Protein AF-A0A0S4IWR0-F1 (afdb_monomer_lite)

Sequence (240 aa):
MNISIVTPGGGADRWVLGGVTLSGGALNWTVQSSNTVPWSLIVLRTPAGGWLGVSTSMLEDGTLEFVILMDCDGAEILEVSISVPAPGVPRVYAEEIATVGRSSLVASAVSTVSSGSALGRMMATRSMVLCDADSAVGGGVLDLTLEICSVPGESSVVARSAIVSNLVFVAVAASALLLLAASWAVITHTGLLEATAVLCMPASLSPALVAVVPSTASSATLLLARLGRSLTQRNLQQDP

Secondary structure (DSSP, 8-state):
---B----TTS-S-EEEEEEEETTEEP-EEEEE-SSSS-EEEEEPPPTT-SS-TTS-TTS-EEEEEEEEEEETTEEEEEEEEEEEE-----HHHHHHHHHHHHHHHHHHHSTTTTHHHHHHHHHHHHHH---HHHHHS--SS------SPPTT-THHHHHHHHHHHHHHHHHHHHHHHHHHHHHHHHHT--HHHHHHHTTTTGGGHHHHHHHHHHHHHHHHHHHHHHHHHHHHHHHTS--

pLDDT: mean 73.64, std 15.42, range [42.31, 96.56]

Foldseek 3Di:
DWDKDADDPDDFQDKDWPFKDKPNHGFDWDWDADNVGGIITIDTDADPCGQDDPPDDLQAKDWIWMWIFIDGPRHGDDIDIDIDISGRDDPPVPVVCVVVVLVVVVVLLPPPDDCLVVVVVVLVVLVVPPPDLLVSLQDANDPPVPPDDDDPDDSVVRLVSNVVVLVVQLVVVVVVVLVVLVVVCVVVVHDSVVSCVVVVPPVVSVVSCSSSVVSNVSSVVVVVVVVVVVVVVVVVVPDD

Radius of gyration: 31.91 Å; chains: 1; bounding box: 72×58×84 Å

Structure (mmCIF, N/CA/C/O backbone):
data_AF-A0A0S4IWR0-F1
#
_entry.id   AF-A0A0S4IWR0-F1
#
loop_
_atom_site.group_PDB
_atom_site.id
_atom_site.type_symbol
_atom_site.label_atom_id
_atom_site.label_alt_id
_atom_site.label_comp_id
_atom_site.label_asym_id
_atom_site.label_entity_id
_atom_site.label_seq_id
_atom_site.pdbx_PDB_ins_code
_atom_site.Cartn_x
_atom_site.Cartn_y
_atom_site.Cartn_z
_atom_site.occupancy
_atom_site.B_iso_or_equiv
_atom_site.auth_seq_id
_atom_site.auth_comp_id
_atom_site.auth_asym_id
_atom_site.auth_atom_id
_atom_site.pdbx_PDB_model_num
ATOM 1 N N . MET A 1 1 ? 23.978 -8.154 -10.934 1.00 53.06 1 MET A N 1
ATOM 2 C CA . MET A 1 1 ? 23.174 -9.346 -11.275 1.00 53.06 1 MET A CA 1
ATOM 3 C C . MET A 1 1 ? 23.936 -10.126 -12.335 1.00 53.06 1 MET A C 1
ATOM 5 O O . MET A 1 1 ? 24.499 -9.479 -13.207 1.00 53.06 1 MET A O 1
ATOM 9 N N . ASN A 1 2 ? 24.036 -11.453 -12.220 1.00 44.06 2 ASN A N 1
ATOM 10 C CA . ASN A 1 2 ? 24.710 -12.310 -13.200 1.00 44.06 2 ASN A CA 1
ATOM 11 C C . ASN A 1 2 ? 23.645 -13.225 -13.827 1.00 44.06 2 ASN A C 1
ATOM 13 O O . ASN A 1 2 ? 22.980 -13.953 -13.095 1.00 44.06 2 ASN A O 1
ATOM 17 N N . ILE A 1 3 ? 23.424 -13.113 -15.136 1.00 54.38 3 ILE A N 1
ATOM 18 C CA . ILE A 1 3 ? 22.404 -13.857 -15.887 1.00 54.38 3 ILE A CA 1
ATOM 19 C C . ILE A 1 3 ? 23.144 -14.702 -16.920 1.00 54.38 3 ILE A C 1
ATOM 21 O O . ILE A 1 3 ? 23.915 -14.155 -17.705 1.00 54.38 3 ILE A O 1
ATOM 25 N N . SER A 1 4 ? 22.903 -16.015 -16.926 1.00 51.97 4 SER A N 1
ATOM 26 C CA . SER A 1 4 ? 23.430 -16.935 -17.937 1.00 51.97 4 SER A CA 1
ATOM 27 C C . SER A 1 4 ? 22.287 -17.490 -18.780 1.00 51.97 4 SER A C 1
ATOM 29 O O . SER A 1 4 ? 21.385 -18.133 -18.243 1.00 51.97 4 SER A O 1
ATOM 31 N N . ILE A 1 5 ? 22.345 -17.277 -20.090 1.00 58.22 5 ILE A N 1
ATOM 32 C CA . ILE A 1 5 ? 21.393 -17.838 -21.052 1.00 58.22 5 ILE A CA 1
ATOM 33 C C . ILE A 1 5 ? 22.096 -18.988 -21.775 1.00 58.22 5 ILE A C 1
ATOM 35 O O . ILE A 1 5 ? 23.178 -18.793 -22.328 1.00 58.22 5 ILE A O 1
ATOM 39 N N . VAL A 1 6 ? 21.491 -20.177 -21.753 1.00 58.44 6 VAL A N 1
ATOM 40 C CA . VAL A 1 6 ? 21.954 -21.338 -22.525 1.00 58.44 6 VAL A CA 1
ATOM 41 C C . VAL A 1 6 ? 21.149 -21.369 -23.816 1.00 58.44 6 VAL A C 1
ATOM 43 O O . VAL A 1 6 ? 19.932 -21.542 -23.780 1.00 58.44 6 VAL A O 1
ATOM 46 N N . THR A 1 7 ? 21.805 -21.166 -24.955 1.00 55.59 7 THR A N 1
ATOM 47 C CA . THR A 1 7 ? 21.127 -21.208 -26.254 1.00 55.59 7 THR A CA 1
ATOM 48 C C . THR A 1 7 ? 20.991 -22.655 -26.744 1.00 55.59 7 THR A C 1
ATOM 50 O O . THR A 1 7 ? 21.892 -23.471 -26.527 1.00 55.59 7 THR A O 1
ATOM 53 N N . PRO A 1 8 ? 19.873 -23.017 -27.401 1.00 53.31 8 PRO A N 1
ATOM 54 C CA . PRO A 1 8 ? 19.733 -24.329 -28.018 1.00 53.31 8 PRO A CA 1
ATOM 55 C C . PRO A 1 8 ? 20.741 -24.457 -29.168 1.00 53.31 8 PRO A C 1
ATOM 57 O O . PRO A 1 8 ? 20.693 -23.714 -30.150 1.00 53.31 8 PRO A O 1
ATOM 60 N N . GLY A 1 9 ? 21.689 -25.384 -29.022 1.00 48.19 9 GLY A N 1
ATOM 61 C CA . GLY A 1 9 ? 22.716 -25.646 -30.025 1.00 48.19 9 GLY A CA 1
ATOM 62 C C . GLY A 1 9 ? 22.098 -26.261 -31.277 1.00 48.19 9 GLY A C 1
ATOM 63 O O . GLY A 1 9 ? 21.688 -27.418 -31.246 1.00 48.19 9 GLY A O 1
ATOM 64 N N . GLY A 1 10 ? 22.025 -25.499 -32.371 1.00 52.88 10 GLY A N 1
ATOM 65 C CA . GLY A 1 10 ? 21.701 -26.070 -33.682 1.00 52.88 10 GLY A CA 1
ATOM 66 C C . GLY A 1 10 ? 21.097 -25.145 -34.740 1.00 52.88 10 GLY A C 1
ATOM 67 O O . GLY A 1 10 ? 20.974 -25.596 -35.871 1.00 52.88 10 GLY A O 1
ATOM 68 N N . GLY A 1 11 ? 20.710 -23.901 -34.42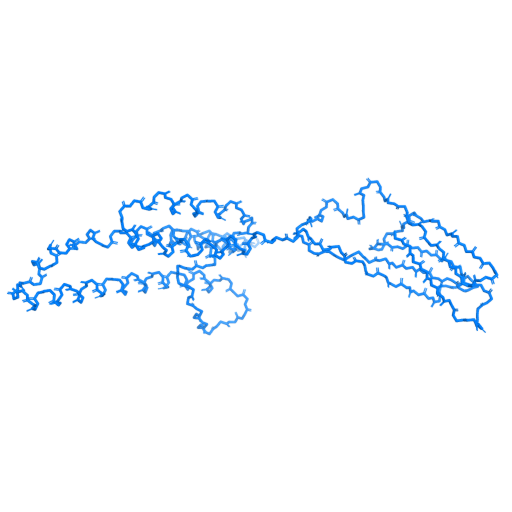0 1.00 53.12 11 GLY A N 1
ATOM 69 C CA . GLY A 1 11 ? 19.966 -23.049 -35.371 1.00 53.12 11 GLY A CA 1
ATOM 70 C C . GLY A 1 11 ? 20.595 -21.709 -35.766 1.00 53.12 11 GLY A C 1
ATOM 71 O O . GLY A 1 11 ? 20.226 -21.173 -36.802 1.00 53.12 11 GLY A O 1
ATOM 72 N N . ALA A 1 12 ? 21.518 -21.163 -34.972 1.00 59.38 12 ALA A N 1
ATOM 73 C CA . ALA A 1 12 ? 22.114 -19.850 -35.218 1.00 59.38 12 ALA A CA 1
ATOM 74 C C . ALA A 1 12 ? 23.634 -19.932 -35.066 1.00 59.38 12 ALA A C 1
ATOM 76 O O . ALA A 1 12 ? 24.119 -20.348 -34.011 1.00 59.38 12 ALA A O 1
ATOM 77 N N . ASP A 1 13 ? 24.371 -19.518 -36.099 1.00 62.69 13 ASP A N 1
ATOM 78 C CA . ASP A 1 13 ? 25.839 -19.539 -36.104 1.00 62.69 13 ASP A CA 1
ATOM 79 C C . ASP A 1 13 ? 26.427 -18.544 -35.091 1.00 62.69 13 ASP A C 1
ATOM 81 O O . ASP A 1 13 ? 27.535 -18.746 -34.584 1.00 62.69 13 ASP A O 1
ATOM 85 N N . ARG A 1 14 ? 25.681 -17.481 -34.743 1.00 71.50 14 ARG A N 1
ATOM 86 C CA . ARG A 1 14 ? 26.100 -16.508 -33.731 1.00 71.50 14 ARG A CA 1
ATOM 87 C C . ARG A 1 14 ? 24.930 -15.697 -33.168 1.00 71.50 14 ARG A C 1
ATOM 89 O O . ARG A 1 14 ? 24.409 -14.809 -33.832 1.00 71.50 14 ARG A O 1
ATOM 96 N N . TRP A 1 15 ? 24.592 -15.933 -31.903 1.00 77.25 15 TRP A N 1
ATOM 97 C CA . TRP A 1 15 ? 23.791 -14.982 -31.130 1.00 77.25 15 TRP A CA 1
ATOM 98 C C . TRP A 1 15 ? 24.683 -13.830 -30.672 1.00 77.25 15 TRP A C 1
ATOM 100 O O . TRP A 1 15 ? 25.730 -14.053 -30.055 1.00 77.25 15 TRP A O 1
ATOM 110 N N . VAL A 1 16 ? 24.283 -12.601 -30.975 1.00 85.00 16 VAL A N 1
ATOM 111 C CA . VAL A 1 16 ? 24.955 -11.381 -30.519 1.00 85.00 16 VAL A CA 1
ATOM 112 C C . VAL A 1 16 ? 23.969 -10.572 -29.690 1.00 85.00 16 VAL A C 1
ATOM 114 O O . VAL A 1 16 ? 22.773 -10.578 -29.950 1.00 85.00 16 VAL A O 1
ATOM 117 N N . LEU A 1 17 ? 24.454 -9.895 -28.654 1.00 89.25 17 LEU A N 1
ATOM 118 C CA . LEU A 1 17 ? 23.617 -8.970 -27.899 1.00 89.25 17 LEU A CA 1
ATOM 119 C C . LEU A 1 17 ? 23.385 -7.706 -28.743 1.00 89.25 17 LEU A C 1
ATOM 121 O O . LEU A 1 17 ? 24.356 -7.002 -29.026 1.00 89.25 17 LEU A O 1
ATOM 125 N N . GLY A 1 18 ? 22.139 -7.433 -29.127 1.00 90.31 18 GLY A N 1
ATOM 126 C CA . GLY A 1 18 ? 21.752 -6.228 -29.871 1.00 90.31 18 GLY A CA 1
ATOM 127 C C . GLY A 1 18 ? 21.598 -5.017 -28.952 1.00 90.31 18 GLY A C 1
ATOM 128 O O . GLY A 1 18 ? 22.056 -3.914 -29.253 1.00 90.31 18 GLY A O 1
ATOM 129 N N . GLY A 1 19 ? 21.056 -5.229 -27.750 1.00 93.00 19 GLY A N 1
ATOM 130 C CA . GLY A 1 19 ? 20.912 -4.158 -26.772 1.00 93.00 19 GLY A CA 1
ATOM 131 C C . GLY A 1 19 ? 20.350 -4.606 -25.432 1.00 93.00 19 GLY A C 1
ATOM 132 O O . GLY A 1 19 ? 19.799 -5.696 -25.292 1.00 93.00 19 GLY A O 1
ATOM 133 N N . VAL A 1 20 ? 20.485 -3.732 -24.434 1.00 93.44 20 VAL A N 1
ATOM 134 C CA . VAL A 1 20 ? 19.804 -3.874 -23.144 1.00 93.44 20 VAL A CA 1
ATOM 135 C C . VAL A 1 20 ? 19.139 -2.556 -22.794 1.00 93.44 20 VAL A C 1
ATOM 137 O O . VAL A 1 20 ? 19.800 -1.511 -22.756 1.00 93.44 20 VAL A 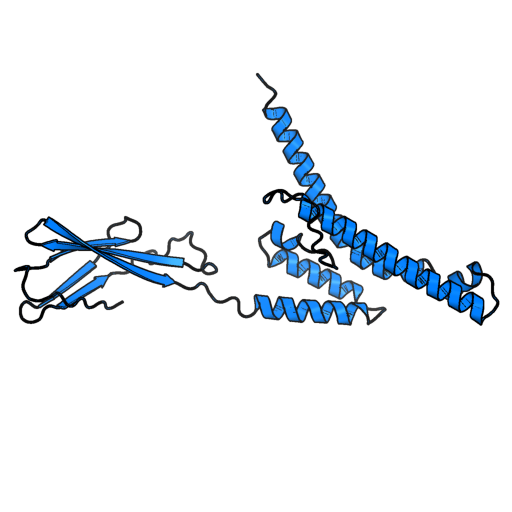O 1
ATOM 140 N N . THR A 1 21 ? 17.843 -2.610 -22.511 1.00 94.81 21 THR A N 1
ATOM 141 C CA . THR A 1 21 ? 17.058 -1.455 -22.082 1.00 94.81 21 THR A CA 1
ATOM 142 C C . THR A 1 21 ? 16.388 -1.705 -20.732 1.00 94.81 21 THR A C 1
ATOM 144 O O . THR A 1 21 ? 16.173 -2.846 -20.322 1.00 94.81 21 THR A O 1
ATOM 147 N N . LEU A 1 22 ? 16.102 -0.621 -20.016 1.00 93.50 22 LEU A N 1
ATOM 148 C CA . LEU A 1 22 ? 15.320 -0.595 -18.780 1.00 93.50 22 LEU A CA 1
ATOM 149 C C . LEU A 1 22 ? 14.279 0.509 -18.922 1.00 93.50 22 LEU A C 1
ATOM 151 O O . LEU A 1 22 ? 14.643 1.663 -19.157 1.00 93.50 22 LEU A O 1
ATOM 155 N N . SER A 1 23 ? 12.996 0.159 -18.820 1.00 87.81 23 SER A N 1
ATOM 156 C CA . SER A 1 23 ? 11.883 1.107 -19.008 1.00 87.81 23 SER A CA 1
ATOM 157 C C . SER A 1 23 ? 11.978 1.910 -20.323 1.00 87.81 23 SER A C 1
ATOM 159 O O . SER A 1 23 ? 11.654 3.095 -20.361 1.00 87.81 23 SER A O 1
ATOM 161 N N . GLY A 1 24 ? 12.485 1.286 -21.395 1.00 89.06 24 GLY A N 1
ATOM 162 C CA . GLY A 1 24 ? 12.693 1.919 -22.705 1.00 89.06 24 GLY A CA 1
ATOM 163 C C . GLY A 1 24 ? 13.968 2.767 -22.842 1.00 89.06 24 GLY A C 1
ATOM 164 O O . GLY A 1 24 ? 14.268 3.239 -23.935 1.00 89.06 24 GLY A O 1
ATOM 165 N N . GLY A 1 25 ? 14.749 2.952 -21.772 1.00 92.06 25 GLY A N 1
ATOM 166 C CA . GLY A 1 25 ? 16.042 3.639 -21.812 1.00 92.06 25 GLY A CA 1
ATOM 167 C C . GLY A 1 25 ? 17.204 2.677 -22.067 1.00 92.06 25 GLY A C 1
ATOM 168 O O . GLY A 1 25 ? 17.299 1.638 -21.416 1.00 92.06 25 GLY A O 1
ATOM 169 N N . ALA A 1 26 ? 18.115 3.023 -22.980 1.00 93.69 26 ALA A N 1
ATOM 170 C CA . ALA A 1 26 ? 19.325 2.237 -23.226 1.00 93.69 26 ALA A CA 1
ATOM 171 C C . ALA A 1 26 ? 20.269 2.266 -22.011 1.00 93.69 26 ALA A C 1
ATOM 173 O O . ALA A 1 26 ? 20.571 3.330 -21.464 1.00 93.69 26 ALA A O 1
ATOM 174 N N . LEU A 1 27 ? 20.756 1.094 -21.599 1.00 93.25 27 LEU A N 1
ATOM 175 C CA . LEU A 1 27 ? 21.688 0.960 -20.481 1.00 93.25 27 LEU A CA 1
ATOM 176 C C . LEU A 1 27 ? 23.145 0.911 -20.943 1.00 93.25 27 LEU A C 1
ATOM 178 O O . LEU A 1 27 ? 23.455 0.517 -22.063 1.00 93.25 27 LEU A O 1
ATOM 182 N N . ASN A 1 28 ? 24.063 1.260 -20.039 1.00 94.38 28 ASN A N 1
ATOM 183 C CA . ASN A 1 28 ? 25.487 1.009 -20.240 1.00 94.38 28 ASN A CA 1
ATOM 184 C C . ASN A 1 28 ? 25.815 -0.426 -19.802 1.00 94.38 28 ASN A C 1
ATOM 186 O O . ASN A 1 28 ? 25.741 -0.755 -18.612 1.00 94.38 28 ASN A O 1
ATOM 190 N N . TRP A 1 29 ? 26.163 -1.276 -20.763 1.00 93.38 29 TRP A N 1
ATOM 191 C CA . TRP A 1 29 ? 26.418 -2.696 -20.554 1.00 93.38 29 TRP A CA 1
ATOM 192 C C . TRP A 1 29 ? 27.717 -3.136 -21.230 1.00 93.38 29 TRP A C 1
ATOM 194 O O . TRP A 1 29 ? 28.178 -2.541 -22.201 1.00 93.38 29 TRP A O 1
ATOM 204 N N . THR A 1 30 ? 28.318 -4.199 -20.703 1.00 92.50 30 THR A N 1
ATOM 205 C CA . THR A 1 30 ? 29.440 -4.898 -21.339 1.00 92.50 30 THR A CA 1
ATOM 206 C C . THR A 1 30 ? 29.126 -6.381 -21.411 1.00 92.50 30 THR A C 1
ATOM 208 O O . THR A 1 30 ? 28.649 -6.951 -20.428 1.00 92.50 30 THR A O 1
ATOM 211 N N . VAL A 1 31 ? 29.408 -7.005 -22.551 1.00 90.81 31 VAL A N 1
ATOM 212 C CA . VAL A 1 31 ? 29.197 -8.439 -22.757 1.00 90.81 31 VAL A CA 1
ATOM 213 C C . VAL A 1 31 ? 30.527 -9.182 -22.752 1.00 90.81 31 VAL A C 1
ATOM 215 O O . VAL A 1 31 ? 31.513 -8.726 -23.331 1.00 90.81 31 VAL A O 1
ATOM 218 N N . GLN A 1 32 ? 30.540 -10.342 -22.110 1.00 88.25 32 GLN A N 1
ATOM 219 C CA . GLN A 1 32 ? 31.602 -11.327 -22.234 1.00 88.25 32 GLN A CA 1
ATOM 220 C C . GLN A 1 32 ? 30.971 -12.640 -22.688 1.00 88.25 32 GLN A C 1
ATOM 222 O O . GLN A 1 32 ? 30.114 -13.185 -21.999 1.00 88.25 32 GLN A O 1
ATOM 227 N N . SER A 1 33 ? 31.372 -13.138 -23.852 1.00 84.56 33 SER A N 1
ATOM 228 C CA . SER A 1 33 ? 30.876 -14.396 -24.411 1.00 84.56 33 SER A CA 1
ATOM 229 C C . SER A 1 33 ? 32.033 -15.332 -24.752 1.00 84.56 33 SER A C 1
ATOM 231 O O . SER A 1 33 ? 33.189 -14.908 -24.846 1.00 84.56 33 SER A O 1
ATOM 233 N N . SER A 1 34 ? 31.727 -16.620 -24.911 1.00 80.38 34 SER A N 1
ATOM 234 C CA . SER A 1 34 ? 32.676 -17.615 -25.408 1.00 80.38 34 SER A CA 1
ATOM 235 C C . SER A 1 34 ? 32.174 -18.241 -26.703 1.00 80.38 34 SER A C 1
ATOM 237 O O . SER A 1 34 ? 31.002 -18.582 -26.820 1.00 80.38 34 SER A O 1
ATOM 239 N N . ASN A 1 35 ? 33.085 -18.455 -27.654 1.00 72.19 35 ASN A N 1
ATOM 240 C CA . ASN A 1 35 ? 32.785 -19.179 -28.893 1.00 72.19 35 ASN A CA 1
ATOM 241 C C . ASN A 1 35 ? 32.853 -20.705 -28.710 1.00 72.19 35 ASN A C 1
ATOM 243 O O . ASN A 1 35 ? 32.432 -21.446 -29.590 1.00 72.19 35 ASN A O 1
ATOM 247 N N . THR A 1 36 ? 33.421 -21.190 -27.598 1.00 76.19 36 THR A N 1
ATOM 248 C CA . THR A 1 36 ? 33.587 -22.632 -27.337 1.00 76.19 36 THR A CA 1
ATOM 249 C C . THR A 1 36 ? 32.446 -23.234 -26.526 1.00 76.19 36 THR A C 1
ATOM 251 O O . THR A 1 36 ? 32.218 -24.437 -26.600 1.00 76.19 36 THR A O 1
ATOM 254 N N . VAL A 1 37 ? 31.732 -22.420 -25.745 1.00 75.25 37 VAL A N 1
ATOM 255 C CA . VAL A 1 37 ? 30.607 -22.843 -24.904 1.00 75.25 37 VAL A CA 1
ATOM 256 C C . VAL A 1 37 ? 29.521 -21.772 -25.022 1.00 75.25 37 VAL A C 1
ATOM 258 O O . VAL A 1 37 ? 29.855 -20.601 -24.841 1.00 75.25 37 VAL A O 1
ATOM 261 N N . PRO A 1 38 ? 28.254 -22.132 -25.298 1.00 72.75 38 PRO A N 1
ATOM 262 C CA . PRO A 1 38 ? 27.172 -21.179 -25.539 1.00 72.75 38 PRO A CA 1
ATOM 263 C C . PRO A 1 38 ? 26.719 -20.511 -24.235 1.00 72.75 38 PRO A C 1
ATOM 265 O O . PRO A 1 38 ? 25.689 -20.853 -23.658 1.00 72.75 38 PRO A O 1
ATOM 268 N N . TRP A 1 39 ? 27.514 -19.563 -23.748 1.00 77.94 39 TRP A N 1
ATOM 269 C CA . TRP A 1 39 ? 27.157 -18.683 -22.644 1.00 77.94 39 TRP A CA 1
ATOM 270 C C . TRP A 1 39 ? 27.522 -17.241 -22.977 1.00 77.94 39 TRP A C 1
ATOM 272 O O . TRP A 1 39 ? 28.493 -16.954 -23.681 1.00 77.94 39 TRP A O 1
ATOM 282 N N . SER A 1 40 ? 26.727 -16.331 -22.429 1.00 81.12 40 SER A N 1
ATOM 283 C CA . SER A 1 40 ? 26.986 -14.897 -22.443 1.00 81.12 40 SER A CA 1
ATOM 284 C C . SER A 1 40 ? 26.794 -14.354 -21.035 1.00 81.12 40 SER A C 1
ATOM 286 O O . SER A 1 40 ? 25.821 -14.694 -20.366 1.00 81.12 40 SER A O 1
ATOM 288 N N . LEU A 1 41 ? 27.738 -13.533 -20.588 1.00 85.12 41 LEU A N 1
ATOM 289 C CA . LEU A 1 41 ? 27.683 -12.757 -19.357 1.00 85.12 41 LEU A CA 1
ATOM 290 C C . LEU A 1 41 ? 27.428 -11.301 -19.726 1.00 85.12 41 LEU A C 1
ATOM 292 O O . LEU A 1 41 ? 28.241 -10.676 -20.408 1.00 85.12 41 LEU A O 1
ATOM 296 N N . ILE A 1 42 ? 26.320 -10.759 -19.237 1.00 89.56 42 ILE A N 1
ATOM 297 C CA . ILE A 1 42 ? 25.963 -9.354 -19.418 1.00 89.56 42 ILE A CA 1
ATOM 298 C C . ILE A 1 42 ? 26.220 -8.641 -18.094 1.00 89.56 42 ILE A C 1
ATOM 300 O O . ILE A 1 42 ? 25.593 -8.941 -17.078 1.00 89.56 42 ILE A O 1
ATOM 304 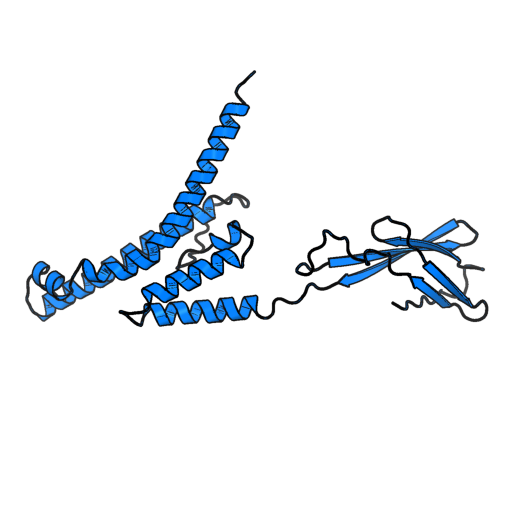N N . VAL A 1 43 ? 27.153 -7.692 -18.100 1.00 89.81 43 VAL A N 1
ATOM 305 C CA . VAL A 1 43 ? 27.456 -6.855 -16.937 1.00 89.81 43 VAL A CA 1
ATOM 306 C C . VAL A 1 43 ? 26.830 -5.485 -17.153 1.00 89.81 43 VAL A C 1
ATOM 308 O O . VAL A 1 43 ? 27.251 -4.725 -18.023 1.00 89.81 43 VAL A O 1
ATOM 311 N N . LEU A 1 44 ? 25.821 -5.175 -16.342 1.00 92.12 44 LEU A N 1
ATOM 312 C CA . LEU A 1 44 ? 25.137 -3.885 -16.347 1.00 92.12 44 LEU A CA 1
ATOM 313 C C . LEU A 1 44 ? 25.821 -2.930 -15.365 1.00 92.12 44 LEU A C 1
ATOM 315 O O . LEU A 1 44 ? 26.009 -3.274 -14.193 1.00 92.12 44 LEU A O 1
ATOM 319 N N . ARG A 1 45 ? 26.179 -1.725 -15.818 1.00 92.12 45 ARG A N 1
ATOM 320 C CA . ARG A 1 45 ? 26.688 -0.670 -14.932 1.00 92.12 45 ARG A CA 1
ATOM 321 C C . ARG A 1 45 ? 25.527 0.116 -14.339 1.00 92.12 45 ARG A C 1
ATOM 323 O O . ARG A 1 45 ? 24.640 0.557 -15.061 1.00 92.12 45 ARG A O 1
ATOM 330 N N . THR A 1 46 ? 25.569 0.325 -13.027 1.00 90.69 46 THR A N 1
ATOM 331 C CA . THR A 1 46 ? 24.622 1.193 -12.320 1.00 90.69 46 THR A CA 1
ATOM 332 C C . THR A 1 46 ? 24.712 2.620 -12.869 1.00 90.69 46 THR A C 1
ATOM 334 O O . THR A 1 46 ? 25.817 3.175 -12.888 1.00 90.69 46 THR A O 1
ATOM 337 N N . PRO A 1 47 ? 23.599 3.244 -13.289 1.00 89.62 47 PRO A N 1
ATOM 338 C CA . PRO A 1 47 ? 23.602 4.660 -13.646 1.00 89.62 47 PRO A CA 1
ATOM 339 C C . PRO A 1 47 ? 23.883 5.521 -12.402 1.00 89.62 47 PRO A C 1
ATOM 341 O O . PRO A 1 47 ? 23.661 5.086 -11.271 1.00 89.62 47 PRO A O 1
ATOM 344 N N . ALA A 1 48 ? 24.355 6.757 -12.598 1.00 89.12 48 ALA A N 1
ATOM 345 C CA . ALA A 1 48 ? 24.771 7.645 -11.502 1.00 89.12 48 ALA A CA 1
ATOM 346 C C . ALA A 1 48 ? 23.650 7.965 -10.485 1.00 89.12 48 ALA A C 1
ATOM 348 O O . ALA A 1 48 ? 23.947 8.318 -9.349 1.00 89.12 48 ALA A O 1
ATOM 349 N N . GLY A 1 49 ? 22.379 7.815 -10.877 1.00 88.00 49 GLY A N 1
ATOM 350 C CA . GLY A 1 49 ? 21.203 7.993 -10.015 1.00 88.00 49 GLY A CA 1
ATOM 351 C C . GLY A 1 49 ? 20.627 6.703 -9.416 1.00 88.00 49 GLY A C 1
ATOM 352 O O . GLY A 1 49 ? 19.616 6.770 -8.729 1.00 88.00 49 GLY A O 1
ATOM 353 N N . GLY A 1 50 ? 21.244 5.542 -9.661 1.00 90.38 50 GLY A N 1
ATOM 354 C CA . GLY A 1 50 ? 20.693 4.239 -9.278 1.00 90.38 50 GLY A CA 1
ATOM 355 C C . GLY A 1 50 ? 19.644 3.697 -10.258 1.00 90.38 50 GLY A C 1
ATOM 356 O O . GLY A 1 50 ? 19.228 4.366 -11.198 1.00 90.38 50 GLY A O 1
ATOM 357 N N . TRP A 1 51 ? 19.249 2.437 -10.063 1.00 88.69 51 TRP A N 1
ATOM 358 C CA . TRP A 1 51 ? 18.297 1.731 -10.939 1.00 88.69 51 TRP A CA 1
ATOM 359 C C . TRP A 1 51 ? 16.850 2.205 -10.799 1.00 88.69 51 TRP A C 1
ATOM 361 O O . TRP A 1 51 ? 16.033 1.983 -11.686 1.00 88.69 51 TRP A O 1
ATOM 371 N N . LEU A 1 52 ? 16.546 2.825 -9.664 1.00 88.25 52 LEU A N 1
ATOM 372 C CA . LEU A 1 52 ? 15.236 3.337 -9.311 1.00 88.25 52 LEU A CA 1
ATOM 373 C C . LEU A 1 52 ? 15.235 4.852 -9.528 1.00 88.25 52 LEU A C 1
ATOM 375 O O . LEU A 1 52 ? 16.212 5.529 -9.206 1.00 88.25 52 LEU A O 1
ATOM 379 N N . GLY A 1 53 ? 14.156 5.381 -10.104 1.00 84.44 53 GLY A N 1
ATOM 380 C CA . GLY A 1 53 ? 14.025 6.817 -10.331 1.00 84.44 53 GLY A CA 1
ATOM 381 C C . GLY A 1 53 ? 14.021 7.591 -9.012 1.00 84.44 53 GLY A C 1
ATOM 382 O O . GLY A 1 53 ? 13.560 7.102 -7.987 1.00 84.44 53 GLY A O 1
ATOM 383 N N . VAL A 1 54 ? 14.464 8.848 -9.025 1.00 84.56 54 VAL A N 1
ATOM 384 C CA . VAL A 1 54 ? 14.431 9.710 -7.821 1.00 84.56 54 VAL A CA 1
ATOM 385 C C . VAL A 1 54 ? 13.019 9.919 -7.252 1.00 84.56 54 VAL A C 1
ATOM 387 O O . VAL A 1 54 ? 12.871 10.338 -6.109 1.00 84.56 54 VAL A O 1
ATOM 390 N N . SER A 1 55 ? 11.985 9.630 -8.044 1.00 83.62 55 SER A N 1
ATOM 391 C CA . SER A 1 55 ? 10.575 9.713 -7.669 1.00 83.62 55 SER A CA 1
ATOM 392 C C . SER A 1 55 ? 9.985 8.405 -7.136 1.00 83.62 55 SER A C 1
ATOM 394 O O . SER A 1 55 ? 8.849 8.422 -6.669 1.00 83.62 55 SER A O 1
ATOM 396 N N . THR A 1 56 ? 10.691 7.272 -7.212 1.00 82.69 56 THR A N 1
ATOM 397 C CA . THR A 1 56 ? 10.148 5.995 -6.725 1.00 82.69 56 THR A CA 1
ATOM 398 C C . THR A 1 56 ? 10.324 5.891 -5.215 1.00 82.69 56 THR A C 1
ATOM 400 O O . THR A 1 56 ? 11.442 5.957 -4.700 1.00 82.69 56 THR A O 1
ATOM 403 N N . SER A 1 57 ? 9.209 5.733 -4.507 1.00 82.94 57 SER A N 1
ATOM 404 C CA . SER A 1 57 ? 9.179 5.566 -3.058 1.00 82.94 57 SER A CA 1
ATOM 405 C C . SER A 1 57 ? 9.810 4.233 -2.657 1.00 82.94 57 SER A C 1
ATOM 407 O O . SER A 1 57 ? 9.420 3.187 -3.161 1.00 82.94 57 SER A O 1
ATOM 409 N N . MET A 1 58 ? 10.728 4.236 -1.684 1.00 79.75 58 MET A N 1
ATOM 410 C CA . MET A 1 58 ? 11.293 2.993 -1.120 1.00 79.75 58 MET A CA 1
ATOM 411 C C . MET A 1 58 ? 10.287 2.179 -0.282 1.00 79.75 58 MET A C 1
ATOM 413 O O . MET A 1 58 ? 10.630 1.137 0.278 1.00 79.75 58 MET A O 1
ATOM 417 N N . LEU A 1 59 ? 9.063 2.691 -0.141 1.00 80.19 59 LEU A N 1
ATOM 418 C CA . LEU A 1 59 ? 7.981 2.093 0.639 1.00 80.19 59 LEU A CA 1
ATOM 419 C C . LEU A 1 59 ? 6.966 1.357 -0.240 1.00 80.19 59 LEU A C 1
ATOM 421 O O . LEU A 1 59 ? 6.052 0.749 0.310 1.00 80.19 59 LEU A O 1
ATOM 425 N N . GLU A 1 60 ? 7.095 1.457 -1.561 1.00 82.50 60 GLU A N 1
ATOM 426 C CA . GLU A 1 60 ? 6.233 0.778 -2.523 1.00 82.50 60 GLU A CA 1
ATOM 427 C C . GLU A 1 60 ? 6.994 -0.380 -3.161 1.00 82.50 60 GLU A C 1
ATOM 429 O O . GLU A 1 60 ? 8.195 -0.283 -3.420 1.00 82.50 60 GLU A O 1
ATOM 434 N N . ASP A 1 61 ? 6.286 -1.480 -3.400 1.00 86.69 61 ASP A N 1
ATOM 435 C CA . ASP A 1 61 ? 6.834 -2.599 -4.150 1.00 86.69 61 ASP A CA 1
ATOM 436 C C . ASP A 1 61 ? 7.003 -2.187 -5.614 1.00 86.69 61 ASP A C 1
ATOM 438 O O . ASP A 1 61 ? 6.056 -1.751 -6.270 1.00 86.69 61 ASP A O 1
ATOM 442 N N . GLY A 1 62 ? 8.225 -2.320 -6.127 1.00 88.69 62 GLY A N 1
ATOM 443 C CA . GLY A 1 62 ? 8.555 -2.041 -7.518 1.00 88.69 62 GLY A CA 1
ATOM 444 C C . GLY A 1 62 ? 9.036 -3.288 -8.250 1.00 88.69 62 GLY A C 1
ATOM 445 O O . GLY A 1 62 ? 9.540 -4.238 -7.651 1.00 88.69 62 GLY A O 1
ATOM 446 N N . THR A 1 63 ? 8.940 -3.278 -9.575 1.00 90.12 63 THR A N 1
ATOM 447 C CA . THR A 1 63 ? 9.566 -4.286 -10.439 1.00 90.12 63 THR A CA 1
ATOM 448 C C . THR A 1 63 ? 10.437 -3.589 -11.469 1.00 90.12 63 THR A C 1
ATOM 450 O O . THR A 1 63 ? 9.957 -2.742 -12.220 1.00 90.12 63 THR A O 1
ATOM 453 N N . LEU A 1 64 ? 11.722 -3.938 -11.506 1.00 91.44 64 LEU A N 1
ATOM 454 C CA . LEU A 1 64 ? 12.640 -3.483 -12.545 1.00 91.44 64 LEU A CA 1
ATOM 455 C C . LEU A 1 64 ? 12.538 -4.439 -13.732 1.00 91.44 64 LEU A C 1
ATOM 457 O O . LEU A 1 64 ? 12.799 -5.632 -13.580 1.00 91.44 64 LEU A O 1
ATOM 461 N N . GLU A 1 65 ? 12.164 -3.920 -14.895 1.00 92.44 65 GLU A N 1
ATOM 462 C CA . GLU A 1 65 ? 12.003 -4.708 -16.115 1.00 92.44 65 GLU A CA 1
ATOM 463 C C . GLU A 1 65 ? 13.152 -4.439 -17.086 1.00 92.44 65 GLU A C 1
ATOM 465 O O . GLU A 1 65 ? 13.250 -3.368 -17.689 1.00 92.44 65 GLU A O 1
ATOM 470 N N . PHE A 1 66 ? 14.037 -5.422 -17.225 1.00 92.69 66 PHE A N 1
ATOM 471 C CA . PHE A 1 66 ? 15.138 -5.381 -18.178 1.00 92.69 66 PHE A CA 1
ATOM 472 C C . PHE A 1 66 ? 14.726 -6.094 -19.456 1.00 92.69 66 PHE A C 1
ATOM 474 O O . PHE A 1 66 ? 14.303 -7.245 -19.401 1.00 92.69 66 PHE A O 1
ATOM 481 N N . VAL A 1 67 ? 14.914 -5.443 -20.597 1.00 92.75 67 VAL A N 1
ATOM 482 C CA . VAL A 1 67 ? 14.665 -6.030 -21.913 1.00 92.75 67 VAL A CA 1
ATOM 483 C C . VAL A 1 67 ? 15.999 -6.196 -22.622 1.00 92.75 67 VAL A C 1
ATOM 485 O O . VAL A 1 67 ? 16.721 -5.221 -22.847 1.00 92.75 67 VAL A O 1
ATOM 488 N N . ILE A 1 68 ? 16.347 -7.439 -22.936 1.00 93.00 68 ILE A N 1
ATOM 489 C CA . ILE A 1 68 ? 17.565 -7.811 -23.650 1.00 93.00 68 ILE A CA 1
ATOM 490 C C . ILE A 1 68 ? 17.169 -8.213 -25.067 1.00 93.00 68 ILE A C 1
ATOM 492 O O . ILE A 1 68 ? 16.446 -9.190 -25.255 1.00 93.00 68 ILE A O 1
ATOM 496 N N . LEU A 1 69 ? 17.674 -7.479 -26.051 1.00 91.88 69 LEU A N 1
ATOM 497 C CA . LEU A 1 69 ? 17.510 -7.790 -27.465 1.00 91.88 69 LEU A CA 1
ATOM 498 C C . LEU A 1 69 ? 18.705 -8.624 -27.922 1.00 91.88 69 LEU A C 1
ATOM 500 O O . LEU A 1 69 ? 19.861 -8.256 -27.681 1.00 91.88 69 LEU A O 1
ATOM 504 N N . MET A 1 70 ? 18.428 -9.763 -28.544 1.00 87.62 70 MET A N 1
ATOM 505 C CA . MET A 1 70 ? 19.429 -10.640 -29.133 1.00 87.62 70 MET A CA 1
ATOM 506 C C . MET A 1 70 ? 19.250 -10.709 -30.647 1.00 87.62 70 MET A C 1
ATOM 508 O O . MET A 1 70 ? 18.170 -11.021 -31.163 1.00 87.62 70 MET A O 1
ATOM 512 N N . ASP A 1 71 ? 20.364 -10.481 -31.328 1.00 87.25 71 ASP A N 1
ATOM 513 C CA . ASP A 1 71 ? 20.467 -10.455 -32.773 1.00 87.25 71 ASP A CA 1
ATOM 514 C C . ASP A 1 71 ? 21.015 -11.785 -33.280 1.00 87.25 71 ASP A C 1
ATOM 516 O O . ASP A 1 71 ? 21.947 -12.365 -32.708 1.00 87.25 71 ASP A O 1
ATOM 520 N N . CYS A 1 72 ? 20.466 -12.237 -34.400 1.00 84.62 72 CYS A N 1
ATOM 521 C CA . CYS A 1 72 ? 21.002 -13.319 -35.209 1.00 84.62 72 CYS A CA 1
ATOM 522 C C . CYS A 1 72 ? 21.295 -12.748 -36.596 1.00 84.62 72 CYS A C 1
ATOM 524 O O . CYS A 1 72 ? 20.402 -12.206 -37.245 1.00 84.62 72 CYS A O 1
ATOM 526 N N . ASP A 1 73 ? 22.553 -12.814 -37.030 1.00 84.69 73 ASP A N 1
ATOM 527 C CA . ASP A 1 73 ? 22.996 -12.319 -38.343 1.00 84.69 73 ASP A CA 1
ATOM 528 C C . ASP A 1 73 ? 22.598 -10.859 -38.653 1.00 84.69 73 ASP A C 1
ATOM 530 O O . ASP A 1 73 ? 22.379 -10.479 -39.802 1.00 84.69 73 ASP A O 1
ATOM 534 N N . GLY A 1 74 ? 22.533 -10.019 -37.613 1.00 81.12 74 GLY A N 1
ATOM 535 C CA . GLY A 1 74 ? 22.198 -8.595 -37.721 1.00 81.12 74 GLY A CA 1
ATOM 536 C C . GLY A 1 74 ? 20.699 -8.279 -37.747 1.00 81.12 74 GLY A C 1
ATOM 537 O O . GLY A 1 74 ? 20.343 -7.118 -37.937 1.00 81.12 74 GLY A O 1
ATOM 538 N N . ALA A 1 75 ? 19.831 -9.275 -37.553 1.00 82.25 75 ALA A N 1
ATOM 539 C CA . ALA A 1 75 ? 18.404 -9.081 -37.319 1.00 82.25 75 ALA A CA 1
ATOM 540 C C . ALA A 1 75 ? 18.062 -9.350 -35.845 1.00 82.25 75 ALA A C 1
ATOM 542 O O . ALA A 1 75 ? 18.484 -10.366 -35.297 1.00 82.25 75 ALA A O 1
ATOM 543 N N . GLU A 1 76 ? 17.271 -8.473 -35.223 1.00 84.25 76 GLU A N 1
ATOM 544 C CA . GLU A 1 76 ? 16.703 -8.674 -33.882 1.00 84.25 76 GLU A CA 1
ATOM 545 C C . GLU A 1 76 ? 15.663 -9.807 -33.945 1.00 84.25 76 GLU A C 1
ATOM 547 O O . GLU A 1 76 ? 14.593 -9.642 -34.534 1.00 84.25 76 GLU A O 1
ATOM 552 N N . ILE A 1 77 ? 15.981 -10.985 -33.392 1.00 85.62 77 ILE A N 1
ATOM 553 C CA . ILE A 1 77 ? 15.092 -12.166 -33.465 1.00 85.62 77 ILE A CA 1
ATOM 554 C C . ILE A 1 77 ? 14.502 -12.525 -32.101 1.00 85.62 77 ILE A C 1
ATOM 556 O O . ILE A 1 77 ? 13.404 -13.081 -32.038 1.00 85.62 77 ILE A O 1
ATOM 560 N N . LEU A 1 78 ? 15.209 -12.238 -31.004 1.00 83.94 78 LEU A N 1
ATOM 561 C CA . LEU A 1 78 ? 14.810 -12.698 -29.678 1.00 83.94 78 LEU A CA 1
ATOM 562 C C . LEU A 1 78 ? 14.876 -11.575 -28.644 1.00 83.94 78 LEU A C 1
ATOM 564 O O . LEU A 1 78 ? 15.935 -11.017 -28.374 1.00 83.94 78 LEU A O 1
ATOM 568 N N . GLU A 1 79 ? 13.732 -11.307 -28.026 1.00 89.19 79 GLU A N 1
ATOM 569 C CA . GLU A 1 79 ? 13.588 -10.396 -26.898 1.00 89.19 79 GLU A CA 1
ATOM 570 C C . GLU A 1 79 ? 13.447 -11.205 -25.604 1.00 89.19 79 GLU A C 1
ATOM 572 O O . GLU A 1 79 ? 12.598 -12.093 -25.493 1.00 89.19 79 GLU A O 1
ATOM 577 N N . VAL A 1 80 ? 14.297 -10.919 -24.620 1.00 87.19 80 VAL A N 1
ATOM 578 C CA . VAL A 1 80 ? 14.276 -11.553 -23.299 1.00 87.19 80 VAL A CA 1
ATOM 579 C C . VAL A 1 80 ? 13.952 -10.491 -22.258 1.00 87.19 80 VAL A C 1
ATOM 581 O O . VAL A 1 80 ? 14.771 -9.608 -22.000 1.00 87.19 80 VAL A O 1
ATOM 584 N N . SER A 1 81 ? 12.779 -10.596 -21.632 1.00 89.12 81 SER A N 1
ATOM 585 C CA . SER A 1 81 ? 12.384 -9.740 -20.515 1.00 89.12 81 SER A CA 1
ATOM 586 C C . SER A 1 81 ? 12.728 -10.392 -19.173 1.00 89.12 81 SER A C 1
ATOM 588 O O . SER A 1 81 ? 12.475 -11.573 -18.928 1.00 89.12 81 SER A O 1
ATOM 590 N N . ILE A 1 82 ? 13.354 -9.621 -18.286 1.00 88.75 82 ILE A N 1
ATOM 591 C CA . ILE A 1 82 ? 13.751 -10.047 -16.945 1.00 88.75 82 ILE A CA 1
ATOM 592 C C . ILE A 1 82 ? 13.137 -9.079 -15.945 1.00 88.75 82 ILE A C 1
ATOM 594 O O . ILE A 1 82 ? 13.546 -7.923 -15.848 1.00 88.75 82 ILE A O 1
ATOM 598 N N . SER A 1 83 ? 12.181 -9.577 -15.166 1.00 88.62 83 SER A N 1
ATOM 599 C CA . SER A 1 83 ? 11.553 -8.839 -14.075 1.00 88.62 83 SER A CA 1
ATOM 600 C C . SER A 1 83 ? 12.282 -9.115 -12.761 1.00 88.62 83 SER A C 1
ATOM 602 O O . SER A 1 83 ? 12.242 -10.234 -12.242 1.00 88.62 83 SER A O 1
ATOM 604 N N . VAL A 1 84 ? 12.934 -8.101 -12.199 1.00 90.31 84 VAL A N 1
ATOM 605 C CA . VAL A 1 84 ? 13.554 -8.178 -10.873 1.00 90.31 84 VAL A CA 1
ATOM 606 C C . VAL A 1 84 ? 12.633 -7.490 -9.867 1.00 90.31 84 VAL A C 1
ATOM 608 O O . VAL A 1 84 ? 12.470 -6.269 -9.946 1.00 90.31 84 VAL A O 1
ATOM 611 N N . PRO A 1 85 ? 12.026 -8.226 -8.920 1.00 88.31 85 PRO A N 1
ATOM 612 C CA . PRO A 1 85 ? 11.246 -7.602 -7.864 1.00 88.31 85 PRO A CA 1
ATOM 613 C C . PRO A 1 85 ? 12.178 -6.795 -6.955 1.00 88.31 85 PRO A C 1
ATOM 615 O O . PRO A 1 85 ? 13.187 -7.301 -6.461 1.00 88.31 85 PRO A O 1
ATOM 618 N N . ALA A 1 86 ? 11.827 -5.534 -6.742 1.00 86.19 86 ALA A N 1
ATOM 619 C CA . ALA A 1 86 ? 12.419 -4.637 -5.766 1.00 86.19 86 ALA A CA 1
ATOM 620 C C . ALA A 1 86 ? 11.376 -4.428 -4.655 1.00 86.19 86 ALA A C 1
ATOM 622 O O . ALA A 1 86 ? 10.632 -3.446 -4.703 1.00 86.19 86 ALA A O 1
ATOM 623 N N . PRO A 1 87 ? 11.254 -5.378 -3.703 1.00 81.19 87 PRO A N 1
ATOM 624 C CA . PRO A 1 87 ? 10.285 -5.255 -2.625 1.00 81.19 87 PRO A CA 1
ATOM 625 C C . PRO A 1 87 ? 10.585 -3.995 -1.813 1.00 81.19 87 PRO A C 1
ATOM 627 O O . PRO A 1 87 ? 11.743 -3.727 -1.468 1.00 81.19 87 PRO A O 1
ATOM 630 N N . GLY A 1 88 ? 9.538 -3.229 -1.520 1.00 83.19 88 GLY A N 1
ATOM 631 C CA . GLY A 1 88 ? 9.619 -2.089 -0.624 1.00 83.19 88 GLY A CA 1
ATOM 632 C C . GLY A 1 88 ? 10.058 -2.545 0.765 1.00 83.19 88 GLY A C 1
ATOM 633 O O . GLY A 1 88 ? 9.945 -3.720 1.127 1.00 83.19 88 GLY A O 1
ATOM 634 N N . VAL A 1 89 ? 10.582 -1.620 1.571 1.00 80.06 89 VAL A N 1
ATOM 635 C CA . VAL A 1 89 ? 10.952 -1.944 2.956 1.00 80.06 89 VAL A CA 1
ATOM 636 C C . VAL A 1 89 ? 9.699 -2.460 3.678 1.00 80.06 89 VAL A C 1
ATOM 638 O O . VAL A 1 89 ? 8.740 -1.695 3.836 1.00 80.06 89 VAL A O 1
ATOM 641 N N . PRO A 1 90 ? 9.674 -3.733 4.125 1.00 65.38 90 PRO A N 1
ATOM 642 C CA . PRO A 1 90 ? 8.470 -4.321 4.683 1.00 65.38 90 PRO A CA 1
ATOM 643 C C . PRO A 1 90 ? 8.096 -3.560 5.953 1.00 65.38 90 PRO A C 1
ATOM 645 O O . PRO A 1 90 ? 8.887 -3.450 6.895 1.00 65.38 90 PRO A O 1
ATOM 648 N N . ARG A 1 91 ? 6.876 -3.014 5.993 1.00 62.62 91 ARG A N 1
ATOM 649 C CA . ARG A 1 91 ? 6.350 -2.288 7.158 1.00 62.62 91 ARG A CA 1
ATOM 650 C C . ARG A 1 91 ? 5.888 -3.256 8.246 1.00 62.62 91 ARG A C 1
ATOM 652 O O . ARG A 1 91 ? 4.755 -3.172 8.710 1.00 62.62 91 ARG A O 1
ATOM 659 N N . VAL A 1 92 ? 6.774 -4.152 8.674 1.00 62.78 92 VAL A N 1
ATOM 660 C CA . VAL A 1 92 ? 6.487 -5.202 9.667 1.00 62.78 92 VAL A CA 1
ATOM 661 C C . VAL A 1 92 ? 5.924 -4.610 10.969 1.00 62.78 92 VAL A C 1
ATOM 663 O O . VAL A 1 92 ? 5.086 -5.221 11.616 1.00 62.78 92 VAL A O 1
ATOM 666 N N . TYR A 1 93 ? 6.271 -3.363 11.301 1.00 56.00 93 TYR A N 1
ATOM 667 C CA . TYR A 1 93 ? 5.741 -2.683 12.484 1.00 56.00 93 TYR A CA 1
ATOM 668 C C . TYR A 1 93 ? 4.408 -1.951 12.277 1.00 56.00 93 TYR A C 1
ATOM 670 O O . TYR A 1 93 ? 3.774 -1.588 13.259 1.00 56.00 93 TYR A O 1
ATOM 678 N N . ALA A 1 94 ? 3.946 -1.695 11.051 1.00 58.34 94 ALA A N 1
ATOM 679 C CA . ALA A 1 94 ? 2.724 -0.908 10.854 1.00 58.34 94 ALA A CA 1
ATOM 680 C C . ALA A 1 94 ? 1.462 -1.700 11.226 1.00 58.34 94 ALA A C 1
ATOM 682 O O . ALA A 1 94 ? 0.565 -1.166 11.880 1.00 58.34 94 ALA A O 1
ATOM 683 N N . GLU A 1 95 ? 1.414 -2.977 10.854 1.00 57.19 95 GLU A N 1
ATOM 684 C CA . GLU A 1 95 ? 0.283 -3.857 11.148 1.00 57.19 95 GLU A CA 1
ATOM 685 C C . GLU A 1 95 ? 0.269 -4.281 12.625 1.00 57.19 95 GLU A C 1
ATOM 687 O O . GLU A 1 95 ? -0.767 -4.212 13.291 1.00 57.19 95 GLU A O 1
ATOM 692 N N . GLU A 1 96 ? 1.437 -4.598 13.193 1.00 58.97 96 GLU A N 1
ATOM 693 C CA . GLU A 1 96 ? 1.568 -4.931 14.615 1.00 58.97 96 GLU A CA 1
ATOM 694 C C . GLU A 1 96 ? 1.205 -3.734 15.514 1.00 58.97 96 GLU A C 1
ATOM 696 O O . GLU A 1 96 ? 0.419 -3.877 16.453 1.00 58.97 96 GLU A O 1
ATOM 701 N N . ILE A 1 97 ? 1.652 -2.516 15.176 1.00 57.62 97 ILE A N 1
ATOM 702 C CA . ILE A 1 97 ? 1.288 -1.295 15.917 1.00 57.62 97 ILE A CA 1
ATOM 703 C C . ILE A 1 97 ? -0.200 -0.952 15.744 1.00 57.62 97 ILE A C 1
ATOM 705 O O . ILE A 1 97 ? -0.833 -0.487 16.696 1.00 57.62 97 ILE A O 1
ATOM 709 N N . ALA A 1 98 ? -0.806 -1.211 14.581 1.00 61.38 98 ALA A N 1
ATOM 710 C CA . ALA A 1 98 ? -2.246 -1.021 14.395 1.00 61.38 98 ALA A CA 1
ATOM 711 C C . ALA A 1 98 ? -3.070 -1.975 15.278 1.00 61.38 98 ALA A C 1
ATOM 713 O O . ALA A 1 98 ? -4.102 -1.575 15.831 1.00 61.38 98 ALA A O 1
ATOM 714 N N . THR A 1 99 ? -2.591 -3.207 15.454 1.00 58.09 99 THR A N 1
ATOM 715 C CA . THR A 1 99 ? -3.266 -4.252 16.234 1.00 58.09 99 THR A CA 1
ATOM 716 C C . THR A 1 99 ? -3.102 -4.026 17.740 1.00 58.09 99 THR A C 1
ATOM 718 O O . THR A 1 99 ? -4.092 -4.019 18.475 1.00 58.09 99 THR A O 1
ATOM 721 N N . VAL A 1 100 ? -1.883 -3.720 18.201 1.00 57.03 100 VAL A N 1
ATOM 722 C CA . VAL A 1 100 ? -1.585 -3.365 19.605 1.00 57.03 100 VAL A CA 1
ATOM 723 C C . VAL A 1 100 ? -2.228 -2.027 20.000 1.00 57.03 100 VAL A C 1
ATOM 725 O O . VAL A 1 100 ? -2.671 -1.840 21.137 1.00 57.03 100 VAL A O 1
ATOM 728 N N . GLY A 1 101 ? -2.350 -1.096 19.051 1.00 57.22 101 GLY A N 1
ATOM 729 C CA . GLY A 1 101 ? -3.071 0.156 19.253 1.00 57.22 101 GLY A CA 1
ATOM 730 C C . GLY A 1 101 ? -4.564 -0.061 19.501 1.00 57.22 101 GLY A C 1
ATOM 731 O O . GLY A 1 101 ? -5.126 0.532 20.420 1.00 57.22 101 GLY A O 1
ATOM 732 N N . ARG A 1 102 ? -5.215 -0.953 18.740 1.00 57.00 102 ARG A N 1
ATOM 733 C CA . ARG A 1 102 ? -6.642 -1.274 18.925 1.00 57.00 102 ARG A CA 1
ATOM 734 C C . ARG A 1 102 ? -6.925 -1.936 20.275 1.00 57.00 102 ARG A C 1
ATOM 736 O O . ARG A 1 102 ? -7.893 -1.553 20.928 1.00 57.00 102 ARG A O 1
ATOM 743 N N . SER A 1 103 ? -6.082 -2.862 20.731 1.00 52.34 103 SER A N 1
ATOM 744 C CA . SER A 1 103 ? -6.263 -3.510 22.040 1.00 52.34 103 SER A CA 1
ATOM 745 C C . SER A 1 103 ? -6.026 -2.548 23.212 1.00 52.34 103 SER A C 1
ATOM 747 O O . SER A 1 103 ? -6.773 -2.581 24.191 1.00 52.34 103 SER A O 1
ATOM 749 N N . SER A 1 104 ? -5.071 -1.620 23.084 1.00 53.12 104 SER A N 1
ATOM 750 C CA . SER A 1 104 ? -4.834 -0.577 24.094 1.00 53.12 104 SER A CA 1
ATOM 751 C C . SER A 1 104 ? -5.982 0.432 24.195 1.00 53.12 104 SER A C 1
ATOM 753 O O . SER A 1 104 ? -6.313 0.865 25.297 1.00 53.12 104 SER A O 1
ATOM 755 N N . LEU A 1 105 ? -6.644 0.773 23.083 1.00 55.06 105 LEU A N 1
ATOM 756 C CA . LEU A 1 105 ? -7.809 1.670 23.092 1.00 55.06 105 LEU A CA 1
ATOM 757 C C . LEU A 1 105 ? -9.011 1.053 23.820 1.00 55.06 105 LEU A C 1
ATOM 759 O O . LEU A 1 105 ? -9.678 1.745 24.587 1.00 55.06 105 LEU A O 1
ATOM 763 N N . VAL A 1 106 ? -9.252 -0.248 23.635 1.00 55.25 106 VAL A N 1
ATOM 764 C CA . VAL A 1 106 ? -10.326 -0.968 24.341 1.00 55.25 106 VAL A CA 1
ATOM 765 C C . VAL A 1 106 ? -10.018 -1.072 25.837 1.00 55.25 106 VAL A C 1
ATOM 767 O O . VAL A 1 106 ? -10.892 -0.811 26.659 1.00 55.25 106 VAL A O 1
ATOM 770 N N . ALA A 1 107 ? -8.768 -1.362 26.212 1.00 51.03 107 ALA A N 1
ATOM 771 C CA . ALA A 1 107 ? -8.360 -1.404 27.616 1.00 51.03 107 ALA A CA 1
ATOM 772 C C . ALA A 1 107 ? -8.460 -0.025 28.301 1.00 51.03 107 ALA A C 1
ATOM 774 O O . ALA A 1 107 ? -8.951 0.078 29.426 1.00 51.03 107 ALA A O 1
ATOM 775 N N . SER A 1 108 ? -8.065 1.053 27.614 1.00 50.69 108 SER A N 1
ATOM 776 C CA . SER A 1 108 ? -8.173 2.423 28.135 1.00 50.69 108 SER A CA 1
ATOM 777 C C . SER A 1 108 ? -9.608 2.952 28.214 1.00 50.69 108 SER A C 1
ATOM 779 O O . SER A 1 108 ? -9.862 3.836 29.031 1.00 50.69 108 SER A O 1
ATOM 781 N N . ALA A 1 109 ? -10.540 2.427 27.411 1.00 52.00 109 ALA A N 1
ATOM 782 C CA . ALA A 1 109 ? -11.961 2.771 27.493 1.00 52.00 109 ALA A CA 1
ATOM 783 C C . ALA A 1 109 ? -12.645 2.181 28.741 1.00 52.00 109 ALA A C 1
ATOM 785 O O . ALA A 1 109 ? -13.610 2.756 29.238 1.00 52.00 109 ALA A O 1
ATOM 786 N N . VAL A 1 110 ? -12.127 1.067 29.270 1.00 54.34 110 VAL A N 1
ATOM 787 C CA . VAL A 1 110 ? -12.660 0.399 30.471 1.00 54.34 110 VAL A CA 1
ATOM 788 C C . VAL A 1 110 ? -12.034 0.955 31.761 1.00 54.34 110 VAL A C 1
ATOM 790 O O . VAL A 1 110 ? -12.668 0.938 32.815 1.00 54.34 110 VAL A O 1
ATOM 793 N N . SER A 1 111 ? -10.823 1.524 31.703 1.00 49.19 111 SER A N 1
ATOM 794 C CA . SER A 1 111 ? -10.194 2.200 32.846 1.00 49.19 111 SER A CA 1
ATOM 795 C C . SER A 1 111 ? -10.665 3.658 32.962 1.00 49.19 111 SER A C 1
ATOM 797 O O . SER A 1 111 ? -10.013 4.600 32.500 1.00 49.19 111 SER A O 1
ATOM 799 N N . THR A 1 112 ? -11.831 3.856 33.563 1.00 53.41 112 THR A N 1
ATOM 800 C CA . THR A 1 112 ? -12.413 5.172 33.841 1.00 53.41 112 THR A CA 1
ATOM 801 C C . THR A 1 112 ? -11.470 6.059 34.680 1.00 53.41 112 THR A C 1
ATOM 803 O O . THR A 1 112 ? -10.869 5.601 35.647 1.00 53.41 112 THR A O 1
ATOM 806 N N . VAL A 1 113 ? -11.415 7.354 34.328 1.00 52.19 113 VAL A N 1
ATOM 807 C CA . VAL A 1 113 ? -10.931 8.534 35.094 1.00 52.19 113 VAL A CA 1
ATOM 808 C C . VAL A 1 113 ? -9.586 9.190 34.682 1.00 52.19 113 VAL A C 1
ATOM 810 O O . VAL A 1 113 ? -9.481 10.400 34.844 1.00 52.19 113 VAL A O 1
ATOM 813 N N . SER A 1 114 ? -8.607 8.530 34.037 1.00 49.22 114 SER A N 1
ATOM 814 C CA . SER A 1 114 ? -7.315 9.203 33.680 1.00 49.22 114 SER A CA 1
ATOM 815 C C . SER A 1 114 ? -6.904 9.177 32.187 1.00 49.22 114 SER A C 1
ATOM 817 O O . SER A 1 114 ? -6.063 9.961 31.743 1.00 49.22 114 SER A O 1
ATOM 819 N N . SER A 1 115 ? -7.535 8.343 31.354 1.00 47.22 115 SER A N 1
ATOM 820 C CA . SER A 1 115 ? -7.056 8.056 29.983 1.00 47.22 115 SER A CA 1
ATOM 821 C C . SER A 1 115 ? -7.381 9.094 28.896 1.00 47.22 115 SER A C 1
ATOM 823 O O . SER A 1 115 ? -6.923 8.949 27.760 1.00 47.22 115 SER A O 1
ATOM 825 N N . GLY A 1 116 ? -8.117 10.169 29.201 1.00 55.44 116 GLY A N 1
ATOM 826 C CA . GLY A 1 116 ? -8.541 11.151 28.189 1.00 55.44 116 GLY A CA 1
ATOM 827 C C . GLY A 1 116 ? -7.379 11.854 27.467 1.00 55.44 116 GLY A C 1
ATOM 828 O O . GLY A 1 116 ? -7.448 12.105 26.266 1.00 55.44 116 GLY A O 1
ATOM 829 N N . SER A 1 117 ? -6.268 12.114 28.168 1.00 54.22 117 SER A N 1
ATOM 830 C CA . SER A 1 117 ? -5.113 12.819 27.587 1.00 54.22 117 SER A CA 1
ATOM 831 C C . SER A 1 117 ? -4.173 11.923 26.769 1.00 54.22 117 SER A C 1
ATOM 833 O O . SER A 1 117 ? -3.442 12.425 25.912 1.00 54.22 117 SER A O 1
ATOM 835 N N . ALA A 1 118 ? -4.184 10.609 27.010 1.00 56.84 118 ALA A N 1
ATOM 836 C CA . ALA A 1 118 ? -3.377 9.640 26.269 1.00 56.84 118 ALA A CA 1
ATOM 837 C C . ALA A 1 118 ? -4.037 9.286 24.930 1.00 56.84 118 ALA A C 1
ATOM 839 O O . ALA A 1 118 ? -3.367 9.247 23.898 1.00 56.84 118 ALA A O 1
ATOM 840 N N . LEU A 1 119 ? -5.366 9.137 24.928 1.00 57.19 119 LEU A N 1
ATOM 841 C CA . LEU A 1 119 ? -6.144 8.844 23.726 1.00 57.19 119 LEU A CA 1
ATOM 842 C C . LEU A 1 119 ? -6.082 9.997 22.709 1.00 57.19 119 LEU A C 1
ATOM 844 O O . LEU A 1 119 ? -5.886 9.758 21.519 1.00 57.19 119 LEU A O 1
ATOM 848 N N . GLY A 1 120 ? -6.126 11.251 23.179 1.00 56.25 120 GLY A N 1
ATOM 849 C CA . GLY A 1 120 ? -5.935 12.429 22.323 1.00 56.25 120 GLY A CA 1
ATOM 850 C C . GLY A 1 120 ? -4.549 12.491 21.669 1.00 56.25 120 GLY A C 1
ATOM 851 O O . GLY A 1 120 ? -4.436 12.807 20.486 1.00 56.25 120 GLY A O 1
ATOM 852 N N . ARG A 1 121 ? -3.488 12.118 22.400 1.00 60.44 121 ARG A N 1
ATOM 853 C CA . ARG A 1 121 ? -2.122 12.070 21.848 1.00 60.44 121 ARG A CA 1
ATOM 854 C C . ARG A 1 121 ? -1.938 10.934 20.845 1.00 60.44 121 ARG A C 1
ATOM 856 O O . ARG A 1 121 ? -1.256 11.134 19.849 1.00 60.44 121 ARG A O 1
ATOM 863 N N . MET A 1 122 ? -2.571 9.783 21.069 1.00 60.28 122 MET A N 1
ATOM 864 C CA . MET A 1 122 ? -2.494 8.639 20.155 1.00 60.28 122 MET A CA 1
ATOM 865 C C . MET A 1 122 ? -3.248 8.888 18.839 1.00 60.28 122 MET A C 1
ATOM 867 O O . MET A 1 122 ? -2.788 8.498 17.768 1.00 60.28 122 MET A O 1
ATOM 871 N N . MET A 1 123 ? -4.386 9.584 18.902 1.00 60.94 123 MET A N 1
ATOM 872 C CA . MET A 1 123 ? -5.110 10.012 17.701 1.00 60.94 123 MET A CA 1
ATOM 873 C C . MET A 1 123 ? -4.323 11.069 16.913 1.00 60.94 123 MET A C 1
ATOM 875 O O . MET A 1 123 ? -4.265 11.002 15.685 1.00 60.94 123 MET A O 1
ATOM 879 N N . ALA A 1 124 ? -3.653 11.999 17.604 1.00 56.84 124 ALA A N 1
ATOM 880 C CA . ALA A 1 124 ? -2.806 13.002 16.960 1.00 56.84 124 ALA A CA 1
ATOM 881 C C . ALA A 1 124 ? -1.582 12.382 16.260 1.00 56.84 124 ALA A C 1
ATOM 883 O O . ALA A 1 124 ? -1.261 12.765 15.137 1.00 56.84 124 ALA A O 1
ATOM 884 N N . THR A 1 125 ? -0.922 11.389 16.867 1.00 55.66 125 THR A N 1
ATOM 885 C CA . THR A 1 125 ? 0.220 10.710 16.233 1.00 55.66 125 THR A CA 1
ATOM 886 C C . THR A 1 125 ? -0.200 9.836 15.054 1.00 55.66 125 THR A C 1
ATOM 888 O O . THR A 1 125 ? 0.504 9.801 14.045 1.00 55.66 125 THR A O 1
ATOM 891 N N . ARG A 1 126 ? -1.375 9.195 15.112 1.00 52.41 126 ARG A N 1
ATOM 892 C CA . ARG A 1 126 ? -1.902 8.400 13.991 1.00 52.41 126 ARG A CA 1
ATOM 893 C C . ARG A 1 126 ? -2.199 9.254 12.751 1.00 52.41 126 ARG A C 1
ATOM 895 O O . ARG A 1 126 ? -1.965 8.790 11.640 1.00 52.41 126 ARG A O 1
ATOM 902 N N . SER A 1 127 ? -2.619 10.507 12.935 1.00 50.50 127 SER A N 1
ATOM 903 C CA . SER A 1 127 ? -2.852 11.458 11.836 1.00 50.50 127 SER A CA 1
ATOM 904 C C . SER A 1 127 ? -1.571 11.994 11.184 1.00 50.50 127 SER A C 1
ATOM 906 O O . SER A 1 127 ? -1.647 12.548 10.093 1.00 50.50 127 SER A O 1
ATOM 908 N N . MET A 1 128 ? -0.411 11.870 11.837 1.00 52.53 128 MET A N 1
ATOM 909 C CA . MET A 1 128 ? 0.864 12.380 11.313 1.00 52.53 128 MET A CA 1
ATOM 910 C C . MET A 1 128 ? 1.666 11.310 10.553 1.00 52.53 128 MET A C 1
ATOM 912 O O . MET A 1 128 ? 2.510 11.647 9.730 1.00 52.53 128 MET A O 1
ATOM 916 N N . VAL A 1 129 ? 1.413 10.025 10.825 1.00 52.09 129 VAL A N 1
ATOM 917 C CA . VAL A 1 129 ? 2.182 8.894 10.265 1.00 52.09 129 VAL A CA 1
ATOM 918 C C . VAL A 1 129 ? 1.550 8.313 8.993 1.00 52.09 129 VAL A C 1
ATOM 920 O O . VAL A 1 129 ? 2.249 7.734 8.161 1.00 52.09 129 VAL A O 1
ATOM 923 N N . LEU A 1 130 ? 0.241 8.483 8.808 1.00 48.16 130 LEU A N 1
ATOM 924 C CA . LEU A 1 130 ? -0.457 8.106 7.582 1.00 48.16 130 LEU A CA 1
ATOM 925 C C . LEU A 1 130 ? -0.590 9.368 6.724 1.00 48.16 130 LEU A C 1
ATOM 927 O O . LEU A 1 130 ? -1.521 10.143 6.911 1.00 48.16 130 LEU A O 1
ATOM 931 N N . CYS A 1 131 ? 0.351 9.593 5.801 1.00 48.38 131 CYS A N 1
ATOM 932 C CA . CYS A 1 131 ? 0.319 10.685 4.810 1.00 48.38 131 CYS A CA 1
ATOM 933 C C . CYS A 1 131 ? -0.818 10.539 3.774 1.00 48.38 131 CYS A C 1
ATOM 935 O O . CYS A 1 131 ? -0.673 10.945 2.625 1.00 48.38 131 CYS A O 1
ATOM 937 N N . ASP A 1 132 ? -1.936 9.944 4.173 1.00 53.81 132 ASP A N 1
ATOM 938 C CA . ASP A 1 132 ? -3.107 9.708 3.356 1.00 53.81 132 ASP A CA 1
ATOM 939 C C . ASP A 1 132 ? -4.353 10.077 4.170 1.00 53.81 132 ASP A C 1
ATOM 941 O O . ASP A 1 132 ? -4.722 9.418 5.149 1.00 53.81 132 ASP A O 1
ATOM 945 N N . ALA A 1 133 ? -4.966 11.196 3.784 1.00 55.94 133 ALA A N 1
ATOM 946 C CA . ALA A 1 133 ? -6.125 11.757 4.462 1.00 55.94 133 ALA A CA 1
ATOM 947 C C . ALA A 1 133 ? -7.355 10.843 4.353 1.00 55.94 133 ALA A C 1
ATOM 949 O O . ALA A 1 133 ? -8.192 10.849 5.256 1.00 55.94 133 ALA A O 1
ATOM 950 N N . ASP A 1 134 ? -7.451 10.030 3.298 1.00 55.50 134 ASP A N 1
ATOM 951 C CA . ASP A 1 134 ? -8.568 9.103 3.119 1.00 55.50 134 ASP A CA 1
ATOM 952 C C . ASP A 1 134 ? -8.425 7.881 4.054 1.00 55.50 134 ASP A C 1
ATOM 954 O O . ASP A 1 134 ? -9.412 7.428 4.641 1.00 55.50 134 ASP A O 1
ATOM 958 N N . SER A 1 135 ? -7.192 7.440 4.332 1.00 55.06 135 SER A N 1
ATOM 959 C CA . SER A 1 135 ? -6.883 6.384 5.313 1.00 55.06 135 SER A CA 1
ATOM 960 C C . SER A 1 135 ? -7.025 6.824 6.782 1.00 55.06 135 SER A C 1
ATOM 962 O O . SER A 1 135 ? -7.213 5.992 7.671 1.00 55.06 135 SER A O 1
ATOM 964 N N . ALA A 1 136 ? -6.935 8.128 7.068 1.00 53.56 136 ALA A N 1
ATOM 965 C CA . ALA A 1 136 ? -7.045 8.674 8.426 1.00 53.56 136 ALA A CA 1
ATOM 966 C C . ALA A 1 136 ? -8.497 8.906 8.889 1.00 53.56 136 ALA A C 1
ATOM 968 O O . ALA A 1 136 ? -8.753 8.968 10.093 1.00 53.56 136 ALA A O 1
ATOM 969 N N . VAL A 1 137 ? -9.446 9.037 7.954 1.00 55.09 137 VAL A N 1
ATOM 970 C CA . VAL A 1 137 ? -10.866 9.327 8.248 1.00 55.09 137 VAL A CA 1
ATOM 971 C C . VAL A 1 137 ? -11.764 8.092 8.056 1.00 55.09 137 VAL A C 1
ATOM 973 O O . VAL A 1 137 ? -12.896 8.058 8.543 1.00 55.09 137 VAL A O 1
ATOM 976 N N . GLY A 1 138 ? -11.255 7.039 7.410 1.00 50.75 138 GLY A N 1
ATOM 977 C CA . GLY A 1 138 ? -11.956 5.773 7.192 1.00 50.75 138 GLY A CA 1
ATOM 978 C C . GLY A 1 138 ? -11.946 4.854 8.414 1.00 50.75 138 GLY A C 1
ATOM 979 O O . GLY A 1 138 ? -11.126 3.947 8.513 1.00 50.75 138 GLY A O 1
ATOM 980 N N . GLY A 1 139 ? -12.863 5.078 9.352 1.00 58.22 139 GLY A N 1
ATOM 981 C CA . GLY A 1 139 ? -13.150 4.120 10.419 1.00 58.22 139 GLY A CA 1
ATOM 982 C C . GLY A 1 139 ? -13.726 4.798 11.650 1.00 58.22 139 GLY A C 1
ATOM 983 O O . GLY A 1 139 ? -12.988 5.349 12.465 1.00 58.22 139 GLY A O 1
ATOM 984 N N . GLY A 1 140 ? -15.050 4.751 11.804 1.00 53.56 140 GLY A N 1
ATOM 985 C CA . GLY A 1 140 ? -15.670 5.044 13.096 1.00 53.56 140 GLY A CA 1
ATOM 986 C C . GLY A 1 140 ? -15.120 4.114 14.186 1.00 53.56 140 GLY A C 1
ATOM 987 O O . GLY A 1 140 ? -14.503 3.089 13.894 1.00 53.56 140 GLY A O 1
ATOM 988 N N . VAL A 1 141 ? -15.364 4.441 15.460 1.00 55.09 141 VAL A N 1
ATOM 989 C CA . VAL A 1 141 ? -14.982 3.573 16.600 1.00 55.09 141 VAL A CA 1
ATOM 990 C C . VAL A 1 141 ? -15.550 2.152 16.438 1.00 55.09 141 VAL A C 1
ATOM 992 O O . VAL A 1 141 ? -14.953 1.183 16.905 1.00 55.09 141 VAL A O 1
ATOM 995 N N . LEU A 1 142 ? -16.665 2.035 15.713 1.00 49.88 142 LEU A N 1
ATOM 996 C CA . LEU A 1 142 ? -17.226 0.791 15.210 1.00 49.88 142 LEU A CA 1
ATOM 997 C C . LEU A 1 142 ? -17.325 0.883 13.685 1.00 49.88 142 LEU A C 1
ATOM 999 O O . LEU A 1 142 ? -18.072 1.710 13.152 1.00 49.88 142 LEU A O 1
ATOM 1003 N N . ASP A 1 143 ? -16.564 0.041 12.993 1.00 53.41 143 ASP A N 1
ATOM 1004 C CA . ASP A 1 143 ? -16.675 -0.127 11.548 1.00 53.41 143 ASP A CA 1
ATOM 1005 C C . ASP A 1 143 ? -17.870 -1.038 11.257 1.00 53.41 143 ASP A C 1
ATOM 1007 O O . ASP A 1 143 ? -17.772 -2.264 11.228 1.00 53.41 143 ASP A O 1
ATOM 1011 N N . LEU A 1 144 ? -19.048 -0.427 11.165 1.00 49.84 144 LEU A N 1
ATOM 1012 C CA . LEU A 1 144 ? -20.239 -1.110 10.695 1.00 49.84 144 LEU A CA 1
ATOM 1013 C C . LEU A 1 144 ? -20.172 -1.069 9.174 1.00 49.84 144 LEU A C 1
ATOM 1015 O O . LEU A 1 144 ? -20.435 -0.029 8.566 1.00 49.84 144 LEU A O 1
ATOM 1019 N N . THR A 1 145 ? -19.800 -2.196 8.571 1.00 51.62 145 THR A N 1
ATOM 1020 C CA . THR A 1 145 ? -19.788 -2.410 7.120 1.00 51.62 145 THR A CA 1
ATOM 1021 C C . THR A 1 145 ? -21.233 -2.439 6.603 1.00 51.62 145 THR A C 1
ATOM 1023 O O . THR A 1 145 ? -21.789 -3.469 6.239 1.00 51.62 145 THR A O 1
ATOM 1026 N N . LEU A 1 146 ? -21.900 -1.289 6.670 1.00 48.09 146 LEU A N 1
ATOM 1027 C CA . LEU A 1 146 ? -23.261 -1.076 6.205 1.00 48.09 146 LEU A CA 1
ATOM 1028 C C . LEU A 1 146 ? -23.192 -0.721 4.723 1.00 48.09 146 LEU A C 1
ATOM 1030 O O . LEU A 1 146 ? -23.159 0.446 4.335 1.00 48.09 146 LEU A O 1
ATOM 1034 N N . GLU A 1 147 ? -23.151 -1.757 3.893 1.00 43.62 147 GLU A N 1
ATOM 1035 C CA . GLU A 1 147 ? -23.238 -1.651 2.440 1.00 43.62 147 GLU A CA 1
ATOM 1036 C C . GLU A 1 147 ? -24.699 -1.393 2.035 1.00 43.62 147 GLU A C 1
ATOM 1038 O O . GLU A 1 147 ? -25.443 -2.280 1.620 1.00 43.62 147 GLU A O 1
ATOM 1043 N N . ILE A 1 148 ? -25.167 -0.159 2.231 1.00 43.38 148 ILE A N 1
ATOM 1044 C CA . ILE A 1 148 ? -26.526 0.232 1.847 1.00 43.38 148 ILE A CA 1
ATOM 1045 C C . ILE A 1 148 ? -26.476 0.722 0.398 1.00 43.38 148 ILE A C 1
ATOM 1047 O O . ILE A 1 148 ? -26.261 1.904 0.146 1.00 43.38 148 ILE A O 1
ATOM 1051 N N . CYS A 1 149 ? -26.662 -0.211 -0.542 1.00 42.31 149 CYS A N 1
ATOM 1052 C CA . CYS A 1 149 ? -26.898 0.035 -1.972 1.00 42.31 149 CYS A CA 1
ATOM 1053 C C . CYS A 1 149 ? -25.958 1.083 -2.608 1.00 42.31 149 CYS A C 1
ATOM 1055 O O . CYS A 1 149 ? -26.424 2.116 -3.090 1.00 42.31 149 CYS A O 1
ATOM 1057 N N . SER A 1 150 ? -24.643 0.835 -2.620 1.00 44.28 150 SER A N 1
ATOM 1058 C CA . SER A 1 150 ? -23.681 1.745 -3.258 1.00 44.28 150 SER A CA 1
ATOM 1059 C C . SER A 1 150 ? -23.216 1.238 -4.620 1.00 44.28 150 SER A C 1
ATOM 1061 O O . SER A 1 150 ? -22.844 0.076 -4.764 1.00 44.28 150 SER A O 1
ATOM 1063 N N . VAL A 1 151 ? -23.162 2.140 -5.598 1.00 54.12 151 VAL A N 1
ATOM 1064 C CA . VAL A 1 151 ? -22.371 1.947 -6.815 1.00 54.12 151 VAL A CA 1
ATOM 1065 C C . VAL A 1 151 ? -20.891 2.048 -6.410 1.00 54.12 151 VAL A C 1
ATOM 1067 O O . VAL A 1 151 ? -20.523 3.016 -5.737 1.00 54.12 151 VAL A O 1
ATOM 1070 N N . PRO A 1 152 ? -20.037 1.069 -6.752 1.00 52.97 152 PRO A N 1
ATOM 1071 C CA . PRO A 1 152 ? -18.635 1.077 -6.346 1.00 52.97 152 PRO A CA 1
ATOM 1072 C C . PRO A 1 152 ? -17.917 2.307 -6.921 1.00 52.97 152 PRO A C 1
ATOM 1074 O O . PRO A 1 152 ? -17.869 2.486 -8.136 1.00 52.97 152 PRO A O 1
ATOM 1077 N N . GLY A 1 153 ? -17.371 3.161 -6.045 1.00 58.69 153 GLY A N 1
ATOM 1078 C CA . GLY A 1 153 ? -16.515 4.292 -6.434 1.00 58.69 153 GLY A CA 1
ATOM 1079 C C . GLY A 1 153 ? -16.780 5.628 -5.730 1.00 58.69 153 GLY A C 1
ATOM 1080 O O . GLY A 1 153 ? -15.928 6.513 -5.782 1.00 58.69 153 GLY A O 1
ATOM 1081 N N . GLU A 1 154 ? -17.906 5.806 -5.031 1.00 60.56 154 GLU A N 1
ATOM 1082 C CA . GLU A 1 154 ? -18.197 7.076 -4.349 1.00 60.56 154 GLU A CA 1
ATOM 1083 C C . GLU A 1 154 ? -17.728 7.094 -2.886 1.00 60.56 154 GLU A C 1
ATOM 1085 O O . GLU A 1 154 ? -18.356 6.563 -1.970 1.00 60.56 154 GLU A O 1
ATOM 1090 N N . SER A 1 155 ? -16.642 7.825 -2.634 1.00 57.47 155 SER A N 1
ATOM 1091 C CA . SER A 1 155 ? -16.072 8.049 -1.296 1.00 57.47 155 SER A CA 1
ATOM 1092 C C . SER A 1 155 ? -16.973 8.850 -0.333 1.00 57.47 155 SER A C 1
ATOM 1094 O O . SER A 1 155 ? -16.600 9.075 0.817 1.00 57.47 155 SER A O 1
ATOM 1096 N N . SER A 1 156 ? -18.173 9.278 -0.745 1.00 60.59 156 SER A N 1
ATOM 1097 C CA . SER A 1 156 ? -19.156 9.918 0.145 1.00 60.59 156 SER A CA 1
ATOM 1098 C C . SER A 1 156 ? -19.878 8.942 1.077 1.00 60.59 156 SER A C 1
ATOM 1100 O O . SER A 1 156 ? -20.435 9.374 2.088 1.00 60.59 156 SER A O 1
ATOM 1102 N N . VAL A 1 157 ? -19.884 7.643 0.764 1.00 62.25 157 VAL A N 1
ATOM 1103 C CA . VAL A 1 157 ? -20.590 6.619 1.556 1.00 62.25 157 VAL A CA 1
ATOM 1104 C C . VAL A 1 157 ? -19.859 6.338 2.875 1.00 62.25 157 VAL A C 1
ATOM 1106 O O . VAL A 1 157 ? -20.489 6.243 3.929 1.00 62.25 157 VAL A O 1
ATOM 1109 N N . VAL A 1 158 ? -18.524 6.339 2.848 1.00 63.38 158 VAL A N 1
ATOM 1110 C CA . VAL A 1 158 ? -17.667 6.080 4.019 1.00 63.38 158 VAL A CA 1
ATOM 1111 C C . VAL A 1 158 ? -17.855 7.146 5.107 1.00 63.38 158 VAL A C 1
ATOM 1113 O O . VAL A 1 158 ? -18.047 6.819 6.277 1.00 63.38 158 VAL A O 1
ATOM 1116 N N . ALA A 1 159 ? -17.904 8.427 4.726 1.00 60.94 159 ALA A N 1
ATOM 1117 C CA . ALA A 1 159 ? -18.068 9.529 5.678 1.00 60.94 159 ALA A CA 1
ATOM 1118 C C . ALA A 1 159 ? -19.449 9.537 6.365 1.00 60.94 159 ALA A C 1
ATOM 1120 O O . ALA A 1 159 ? -19.565 9.902 7.534 1.00 60.94 159 ALA A O 1
ATOM 1121 N N . ARG A 1 160 ? -20.509 9.116 5.661 1.00 68.50 160 ARG A N 1
ATOM 1122 C CA . ARG A 1 160 ? -21.864 9.025 6.235 1.00 68.50 160 ARG A CA 1
ATOM 1123 C C . ARG A 1 160 ? -21.992 7.850 7.202 1.00 68.50 160 ARG A C 1
ATOM 1125 O O . ARG A 1 160 ? -22.623 8.007 8.245 1.00 68.50 160 ARG A O 1
ATOM 1132 N N . SER A 1 161 ? -21.355 6.720 6.892 1.00 67.62 161 SER A N 1
ATOM 1133 C CA . SER A 1 161 ? -21.349 5.541 7.766 1.00 67.62 161 SER A CA 1
ATOM 1134 C C . SER A 1 161 ? -20.716 5.841 9.130 1.00 67.62 161 SER A C 1
ATOM 1136 O O . SER A 1 161 ? -21.284 5.498 10.166 1.00 67.62 161 SER A O 1
ATOM 1138 N N . ALA A 1 162 ? -19.609 6.593 9.154 1.00 67.31 162 ALA A N 1
ATOM 1139 C CA . ALA A 1 162 ? -18.941 6.974 10.400 1.00 67.31 162 ALA A CA 1
ATOM 1140 C C . ALA A 1 162 ? -19.837 7.815 11.329 1.00 67.31 162 ALA A C 1
ATOM 1142 O O . ALA A 1 162 ? -19.893 7.567 12.534 1.00 67.31 162 ALA A O 1
ATOM 1143 N N . ILE A 1 163 ? -20.589 8.774 10.775 1.00 72.38 163 ILE A N 1
ATOM 1144 C CA . ILE A 1 163 ? -21.510 9.621 11.551 1.00 72.38 163 ILE A CA 1
ATOM 1145 C C . ILE A 1 163 ? -22.660 8.786 12.124 1.00 72.38 163 ILE A C 1
ATOM 1147 O O . ILE A 1 163 ? -22.986 8.914 13.305 1.00 72.38 163 ILE A O 1
ATOM 1151 N N . VAL A 1 164 ? -23.262 7.917 11.305 1.00 78.69 164 VAL A N 1
ATOM 1152 C CA . VAL A 1 164 ? -24.370 7.055 11.742 1.00 78.69 164 VAL A CA 1
ATOM 1153 C C . VAL A 1 164 ? -23.900 6.084 12.823 1.00 78.69 164 VAL A C 1
ATOM 1155 O O . VAL A 1 164 ? -24.560 5.967 13.851 1.00 78.69 164 VAL A O 1
ATOM 1158 N N . SER A 1 165 ? -22.737 5.455 12.644 1.00 74.75 165 SER A N 1
ATOM 1159 C CA . SER A 1 165 ? -22.148 4.537 13.626 1.00 74.75 165 SER A CA 1
ATOM 1160 C C . SER A 1 165 ? -21.902 5.221 14.978 1.00 74.75 165 SER A C 1
ATOM 1162 O O . SER A 1 165 ? -22.311 4.714 16.024 1.00 74.75 165 SER A O 1
ATOM 1164 N N . ASN A 1 166 ? -21.342 6.434 14.963 1.00 75.88 166 ASN A N 1
ATOM 1165 C CA . ASN A 1 166 ? -21.127 7.235 16.168 1.00 75.88 166 ASN A CA 1
ATOM 1166 C C . ASN A 1 166 ? -22.446 7.596 16.881 1.00 75.88 166 ASN A C 1
ATOM 1168 O O . ASN A 1 166 ? -22.523 7.530 18.108 1.00 75.88 166 ASN A O 1
ATOM 1172 N N . LEU A 1 167 ? -23.499 7.942 16.131 1.00 80.75 167 LEU A N 1
ATOM 1173 C CA . LEU A 1 167 ? -24.819 8.257 16.691 1.00 80.75 167 LEU A CA 1
ATOM 1174 C C . LEU A 1 167 ? -25.472 7.014 17.309 1.00 80.75 167 LEU A C 1
ATOM 1176 O O . LEU A 1 167 ? -25.986 7.081 18.426 1.00 80.75 167 LEU A O 1
ATOM 1180 N N . VAL A 1 168 ? -25.393 5.872 16.622 1.00 83.75 168 VAL A N 1
ATOM 1181 C CA . VAL A 1 168 ? -25.872 4.579 17.131 1.00 83.75 168 VAL A CA 1
ATOM 1182 C C . VAL A 1 168 ? -25.149 4.216 18.426 1.00 83.75 168 VAL A C 1
ATOM 1184 O O . VAL A 1 168 ? -25.804 3.842 19.395 1.00 83.75 168 VAL A O 1
ATOM 1187 N N . PHE A 1 169 ? -23.829 4.396 18.498 1.00 78.19 169 PHE A N 1
ATOM 1188 C CA . PHE A 1 169 ? -23.065 4.136 19.717 1.00 78.19 169 PHE A CA 1
ATOM 1189 C C . PHE A 1 169 ? -23.532 4.999 20.900 1.00 78.19 169 PHE A C 1
ATOM 1191 O O . PHE A 1 169 ? -23.767 4.474 21.989 1.00 78.19 169 PHE A O 1
ATOM 1198 N N . VAL A 1 170 ? -23.734 6.306 20.688 1.00 80.94 170 VAL A N 1
ATOM 1199 C CA . VAL A 1 170 ? -24.258 7.213 21.727 1.00 80.94 170 VAL A CA 1
ATOM 1200 C C . VAL A 1 170 ? -25.661 6.792 22.169 1.00 80.94 170 VAL A C 1
ATOM 1202 O O . VAL A 1 170 ? -25.939 6.773 23.368 1.00 80.94 170 VAL A O 1
ATOM 1205 N N . ALA A 1 171 ? -26.532 6.412 21.230 1.00 86.06 171 ALA A N 1
ATOM 1206 C CA . ALA A 1 171 ? -27.881 5.940 21.535 1.00 86.06 171 ALA A CA 1
ATOM 1207 C C . ALA A 1 171 ? -27.867 4.641 22.358 1.00 86.06 171 ALA A C 1
ATOM 1209 O O . ALA A 1 171 ? -28.581 4.539 23.356 1.00 86.06 171 ALA A O 1
ATOM 1210 N N . VAL A 1 172 ? -27.014 3.677 21.995 1.00 85.12 172 VAL A N 1
ATOM 1211 C CA . VAL A 1 172 ? -26.838 2.421 22.738 1.00 85.12 172 VAL A CA 1
ATOM 1212 C C . VAL A 1 172 ? -26.320 2.701 24.150 1.00 85.12 172 VAL A C 1
ATOM 1214 O O . VAL A 1 172 ? -26.925 2.235 25.116 1.00 85.12 172 VAL A O 1
ATOM 1217 N N . ALA A 1 173 ? -25.276 3.520 24.301 1.00 82.25 173 ALA A N 1
ATOM 1218 C CA . ALA A 1 173 ? -24.732 3.883 25.610 1.00 82.25 173 ALA A CA 1
ATOM 1219 C C . ALA A 1 173 ? -25.771 4.598 26.495 1.00 82.25 173 ALA A C 1
ATOM 1221 O O . ALA A 1 173 ? -25.932 4.252 27.666 1.00 82.25 173 ALA A O 1
ATOM 1222 N N . ALA A 1 174 ? -26.526 5.545 25.931 1.00 86.25 174 ALA A N 1
ATOM 1223 C CA . ALA A 1 174 ? -27.605 6.230 26.639 1.00 86.25 174 ALA A CA 1
ATOM 1224 C C . ALA A 1 174 ? -28.717 5.259 27.067 1.00 86.25 174 ALA A C 1
ATOM 1226 O O . ALA A 1 174 ? -29.175 5.315 28.208 1.00 86.25 174 ALA A O 1
ATOM 1227 N N . SER A 1 175 ? -29.117 4.334 26.187 1.00 89.31 175 SER A N 1
ATOM 1228 C CA . SER A 1 175 ? -30.145 3.334 26.493 1.00 89.31 175 SER A CA 1
ATOM 1229 C C . SER A 1 175 ? -29.722 2.378 27.613 1.00 89.31 175 SER A C 1
ATOM 1231 O O . SER A 1 175 ? -30.511 2.114 28.517 1.00 89.31 175 SER A O 1
ATOM 1233 N N . ALA A 1 176 ? -28.465 1.923 27.622 1.00 85.69 176 ALA A N 1
ATOM 1234 C CA . ALA A 1 176 ? -27.938 1.051 28.669 1.00 85.69 176 ALA A CA 1
ATOM 1235 C C . ALA A 1 176 ? -27.932 1.746 30.039 1.00 85.69 176 ALA A C 1
ATOM 1237 O O . ALA A 1 176 ? -28.338 1.151 31.037 1.00 85.69 176 ALA A O 1
ATOM 1238 N N . LEU A 1 177 ? -27.533 3.021 30.088 1.00 83.44 177 LEU A N 1
ATOM 1239 C CA . LEU A 1 177 ? -27.554 3.811 31.320 1.00 83.44 177 LEU A CA 1
ATOM 1240 C C . LEU A 1 177 ? -28.987 4.082 31.810 1.00 83.44 177 LEU A C 1
ATOM 1242 O O . LEU A 1 177 ? -29.233 4.029 33.014 1.00 83.44 177 LEU A O 1
ATOM 1246 N N . LEU A 1 178 ? -29.945 4.296 30.901 1.00 87.19 178 LEU A N 1
ATOM 1247 C CA . LEU A 1 178 ? -31.367 4.403 31.249 1.00 87.19 178 LEU A CA 1
ATOM 1248 C C . LEU A 1 178 ? -31.927 3.090 31.806 1.00 87.19 178 LEU A C 1
ATOM 1250 O O . LEU A 1 178 ? -32.667 3.119 32.787 1.00 87.19 178 LEU A O 1
ATOM 1254 N N . LEU A 1 179 ? -31.561 1.942 31.227 1.00 91.50 179 LEU A N 1
ATOM 1255 C CA . LEU A 1 179 ? -31.956 0.627 31.743 1.00 91.50 179 LEU A CA 1
ATOM 1256 C C . LEU A 1 179 ? -31.369 0.371 33.133 1.00 91.50 179 LEU A C 1
ATOM 1258 O O . LEU A 1 179 ? -32.079 -0.111 34.013 1.00 91.50 179 LEU A O 1
ATOM 1262 N N . LEU A 1 180 ? -30.110 0.750 33.358 1.00 87.38 180 LEU A N 1
ATOM 1263 C CA . LEU A 1 180 ? -29.480 0.703 34.677 1.00 87.38 180 LEU A CA 1
ATOM 1264 C C . LEU A 1 180 ? -30.217 1.598 35.680 1.00 87.38 180 LEU A C 1
ATOM 1266 O O . LEU A 1 180 ? -30.564 1.125 36.759 1.00 87.38 180 LEU A O 1
ATOM 1270 N N . ALA A 1 181 ? -30.541 2.839 35.312 1.00 88.50 181 ALA A N 1
ATOM 1271 C CA . ALA A 1 181 ? -31.309 3.749 36.161 1.00 88.50 181 ALA A CA 1
ATOM 1272 C C . ALA A 1 181 ? -32.707 3.212 36.491 1.00 88.50 181 ALA A C 1
ATOM 1274 O O . ALA A 1 181 ? -33.131 3.267 37.644 1.00 88.50 181 ALA A O 1
ATOM 1275 N N . ALA A 1 182 ? -33.403 2.640 35.506 1.00 92.56 182 ALA A N 1
ATOM 1276 C CA . ALA A 1 182 ? -34.704 2.013 35.709 1.00 92.56 182 ALA A CA 1
ATOM 1277 C C . ALA A 1 182 ? -34.600 0.783 36.621 1.00 92.56 182 ALA A C 1
ATOM 1279 O O . ALA A 1 182 ? -35.391 0.640 37.549 1.00 92.56 182 ALA A O 1
ATOM 1280 N N . SER A 1 183 ? -33.600 -0.077 36.403 1.00 92.00 183 SER A N 1
ATOM 1281 C CA . SER A 1 183 ? -33.364 -1.251 37.249 1.00 92.00 183 SER A CA 1
ATOM 1282 C C . SER A 1 183 ? -33.053 -0.854 38.692 1.00 92.00 183 SER A C 1
ATOM 1284 O O . SER A 1 183 ? -33.610 -1.437 39.618 1.00 92.00 183 SER A O 1
ATOM 1286 N N . TRP A 1 184 ? -32.252 0.198 38.883 1.00 91.69 184 TRP A N 1
ATOM 1287 C CA . TRP A 1 184 ? -31.951 0.755 40.194 1.00 91.69 184 TRP A CA 1
ATOM 1288 C C . TRP A 1 184 ? -33.218 1.265 40.879 1.00 91.69 184 TRP A C 1
ATOM 1290 O O . TRP A 1 184 ? -33.515 0.834 41.987 1.00 91.69 184 TRP A O 1
ATOM 1300 N N . ALA A 1 185 ? -34.011 2.090 40.188 1.00 94.44 185 ALA A N 1
ATOM 1301 C CA . ALA A 1 185 ? -35.270 2.627 40.704 1.00 94.44 185 ALA A CA 1
ATOM 1302 C C . ALA A 1 185 ? -36.250 1.525 41.145 1.00 94.44 185 ALA A C 1
ATOM 1304 O O . ALA A 1 185 ? -36.893 1.654 42.186 1.00 94.44 185 ALA A O 1
ATOM 1305 N N . VAL A 1 186 ? -36.339 0.423 40.387 1.00 96.31 186 VAL A N 1
ATOM 1306 C CA . VAL A 1 186 ? -37.184 -0.733 40.732 1.00 96.31 186 VAL A CA 1
ATOM 1307 C C . VAL A 1 186 ? -36.676 -1.442 41.989 1.00 96.31 186 VAL A C 1
ATOM 1309 O O . VAL A 1 186 ? -37.483 -1.780 42.850 1.00 96.31 186 VAL A O 1
ATOM 1312 N N . ILE A 1 187 ? -35.361 -1.645 42.112 1.00 95.88 187 ILE A N 1
ATOM 1313 C CA . ILE A 1 187 ? -34.748 -2.335 43.258 1.00 95.88 187 ILE A CA 1
ATOM 1314 C C . ILE A 1 187 ? -34.848 -1.493 44.536 1.00 95.88 187 ILE A C 1
ATOM 1316 O O . ILE A 1 187 ? -35.094 -2.040 45.609 1.00 95.88 187 ILE A O 1
ATOM 1320 N N . THR A 1 188 ? -34.666 -0.174 44.441 1.00 96.06 188 THR A N 1
ATOM 1321 C CA . THR A 1 188 ? -34.680 0.731 45.603 1.00 96.06 188 THR A CA 1
ATOM 1322 C C . THR A 1 188 ? -36.046 1.348 45.885 1.00 96.06 188 THR A C 1
ATOM 1324 O O . THR A 1 188 ? -36.179 2.088 46.856 1.00 96.06 188 THR A O 1
ATOM 1327 N N . HIS A 1 189 ? -37.056 1.062 45.057 1.00 95.50 189 HIS A N 1
ATOM 1328 C CA . HIS A 1 189 ? -38.383 1.682 45.118 1.00 95.50 189 HIS A CA 1
ATOM 1329 C C . HIS A 1 189 ? -38.342 3.223 45.132 1.00 95.50 189 HIS A C 1
ATOM 1331 O O . HIS A 1 189 ? -39.160 3.869 45.787 1.00 95.50 189 HIS A O 1
ATOM 1337 N N . THR A 1 190 ? -37.390 3.824 44.415 1.00 96.56 190 THR A N 1
ATOM 1338 C CA . THR A 1 190 ? -37.236 5.285 44.319 1.00 96.56 190 THR A CA 1
ATOM 1339 C C . THR A 1 190 ? -37.736 5.815 42.978 1.00 96.56 190 THR A C 1
ATOM 1341 O O . THR A 1 190 ? -37.927 5.075 42.011 1.00 96.56 190 THR A O 1
ATOM 1344 N N . GLY A 1 191 ? -37.972 7.127 42.905 1.00 94.94 191 GLY A N 1
ATOM 1345 C CA . GLY A 1 191 ? -38.334 7.782 41.651 1.00 94.94 191 GLY A CA 1
ATOM 1346 C C . GLY A 1 191 ? -37.185 7.747 40.638 1.00 94.94 191 GLY A C 1
ATOM 1347 O O . GLY A 1 191 ? -36.013 7.856 40.997 1.00 94.94 191 GLY A O 1
ATOM 1348 N N . LEU A 1 192 ? -37.517 7.662 39.347 1.00 91.00 192 LEU A N 1
ATOM 1349 C CA . LEU A 1 192 ? -36.523 7.564 38.270 1.00 91.00 192 LEU A CA 1
ATOM 1350 C C . LEU A 1 192 ? -35.579 8.781 38.222 1.00 91.00 192 LEU A C 1
ATOM 1352 O O . LEU A 1 192 ? -34.396 8.625 37.942 1.00 91.00 192 LEU A O 1
ATOM 1356 N N . LEU A 1 193 ? -36.073 9.973 38.583 1.00 90.12 193 LEU A N 1
ATOM 1357 C CA . LEU A 1 193 ? -35.259 11.193 38.690 1.00 90.12 193 LEU A CA 1
ATOM 1358 C C . LEU A 1 193 ? -34.181 11.086 39.778 1.00 90.12 193 LEU A C 1
ATOM 1360 O O . LEU A 1 193 ? -33.038 11.493 39.570 1.00 90.12 193 LEU A O 1
ATOM 1364 N N . GLU A 1 194 ? -34.525 10.494 40.918 1.00 91.88 194 GLU A N 1
ATOM 1365 C CA . GLU A 1 194 ? -33.597 10.299 42.030 1.00 91.88 194 GLU A CA 1
ATOM 1366 C C . GLU A 1 194 ? -32.547 9.239 41.675 1.00 91.88 194 GLU A C 1
ATOM 1368 O O . GLU A 1 194 ? -31.354 9.459 41.872 1.00 91.88 194 GLU A O 1
ATOM 1373 N N . ALA A 1 195 ? -32.959 8.151 41.016 1.00 86.69 195 ALA A N 1
ATOM 1374 C CA . ALA A 1 195 ? -32.041 7.150 40.472 1.00 86.69 195 ALA A CA 1
ATOM 1375 C C . ALA A 1 195 ? -31.066 7.744 39.436 1.00 86.69 195 ALA A C 1
ATOM 1377 O O . ALA A 1 195 ? -29.871 7.448 39.474 1.00 86.69 195 ALA A O 1
ATOM 1378 N N . THR A 1 196 ? -31.532 8.631 38.546 1.00 86.12 196 THR A N 1
ATOM 1379 C CA . THR A 1 196 ? -30.648 9.308 37.579 1.00 86.12 196 THR A CA 1
ATOM 1380 C C . THR A 1 196 ? -29.667 10.277 38.237 1.00 86.12 196 THR A C 1
ATOM 1382 O O . THR A 1 196 ? -28.537 10.396 37.761 1.00 86.12 196 THR A O 1
ATOM 1385 N N . ALA A 1 197 ? -30.059 10.926 39.340 1.00 89.31 197 ALA A N 1
ATOM 1386 C CA . ALA A 1 197 ? -29.178 11.798 40.114 1.00 89.31 197 ALA A CA 1
ATOM 1387 C C . ALA A 1 197 ? -28.092 10.995 40.848 1.00 89.31 197 ALA A C 1
ATOM 1389 O O . ALA A 1 197 ? -26.928 11.385 40.824 1.00 89.31 197 ALA A O 1
ATOM 1390 N N . VAL A 1 198 ? -28.449 9.840 41.423 1.00 88.25 198 VAL A N 1
ATOM 1391 C CA . VAL A 1 198 ? -27.500 8.912 42.069 1.00 88.25 198 VAL A CA 1
ATOM 1392 C C . VAL A 1 198 ? -26.499 8.340 41.060 1.00 88.25 198 VAL A C 1
ATOM 1394 O O . VAL A 1 198 ? -25.317 8.214 41.365 1.00 88.25 198 VAL A O 1
ATOM 1397 N N . LEU A 1 199 ? -26.945 8.052 39.834 1.00 83.69 199 LEU A N 1
ATOM 1398 C CA . LEU A 1 199 ? -26.084 7.615 38.728 1.00 83.69 199 LEU A CA 1
ATOM 1399 C C . LEU A 1 199 ? -25.369 8.770 38.006 1.00 83.69 199 LEU A C 1
ATOM 1401 O O . LEU A 1 199 ? -24.694 8.547 36.994 1.00 83.69 199 LEU A O 1
ATOM 1405 N N . CYS A 1 200 ? -25.516 10.000 38.503 1.00 85.75 200 CYS A N 1
ATOM 1406 C CA . CYS A 1 200 ? -24.901 11.204 37.956 1.00 85.75 200 CYS A CA 1
ATOM 1407 C C . CYS A 1 200 ? -25.127 11.374 36.441 1.00 85.75 200 CYS A C 1
ATOM 1409 O O . CYS A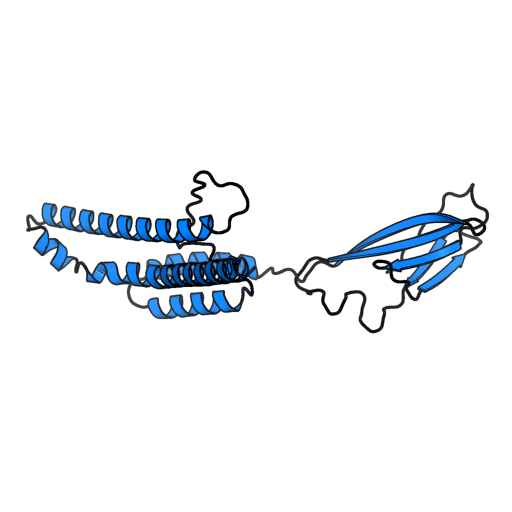 1 200 ? -24.225 11.820 35.728 1.00 85.75 200 CYS A O 1
ATOM 1411 N N . MET A 1 201 ? -26.303 11.024 35.907 1.00 80.62 201 MET A N 1
ATOM 1412 C CA . MET A 1 201 ? -26.652 11.391 34.528 1.00 80.62 201 MET A CA 1
ATOM 1413 C C . MET A 1 201 ? -26.957 12.899 34.506 1.00 80.62 201 MET A C 1
ATOM 1415 O O . MET A 1 201 ? -27.783 13.332 35.308 1.00 80.62 201 MET A O 1
ATOM 1419 N N . PRO A 1 202 ? -26.314 13.739 33.663 1.00 75.25 202 PRO A N 1
ATOM 1420 C CA . PRO A 1 202 ? -25.624 13.435 32.400 1.00 75.25 202 PRO A CA 1
ATOM 1421 C C . PRO A 1 202 ? -24.086 13.332 32.468 1.00 75.25 202 PRO A C 1
ATOM 1423 O O . PRO A 1 202 ? -23.451 13.072 31.446 1.00 75.25 202 PRO A O 1
ATOM 1426 N N . ALA A 1 203 ? -23.455 13.527 33.627 1.00 81.38 203 ALA A N 1
ATOM 1427 C CA . ALA A 1 203 ? -21.994 13.511 33.756 1.00 81.38 203 ALA A CA 1
ATOM 1428 C C . ALA A 1 203 ? -21.375 12.157 33.362 1.00 81.38 203 ALA A C 1
ATOM 1430 O O . ALA A 1 203 ? -20.296 12.125 32.768 1.00 81.38 203 ALA A O 1
ATOM 1431 N N . SER A 1 204 ? -22.084 11.050 33.594 1.00 76.19 204 SER A N 1
ATOM 1432 C CA . SER A 1 204 ? -21.682 9.701 33.168 1.00 76.19 204 SER A CA 1
ATOM 1433 C C . SER A 1 204 ? -21.659 9.496 31.644 1.00 76.19 204 SER A C 1
ATOM 1435 O O . SER A 1 204 ? -20.952 8.613 31.167 1.00 76.19 204 SER A O 1
ATOM 1437 N N . LEU A 1 205 ? -22.344 10.342 30.863 1.00 78.31 205 LEU A N 1
ATOM 1438 C CA . LEU A 1 205 ? -22.283 10.356 29.391 1.00 78.31 205 LEU A CA 1
ATOM 1439 C C . LEU A 1 205 ? -21.089 11.156 28.842 1.00 78.31 205 LEU A C 1
ATOM 1441 O O . LEU A 1 205 ? -20.747 11.014 27.667 1.00 78.31 205 LEU A O 1
ATOM 1445 N N . SER A 1 206 ? -20.429 11.976 29.668 1.00 78.12 206 SER A N 1
ATOM 1446 C CA . SER A 1 206 ? -19.323 12.833 29.221 1.00 78.12 206 SER A CA 1
ATOM 1447 C C . SER A 1 206 ? -18.137 12.075 28.599 1.00 78.12 206 SER A C 1
ATOM 1449 O O . SER A 1 206 ? -17.647 12.542 27.569 1.00 78.12 206 SER A O 1
ATOM 1451 N N . PRO A 1 207 ? -17.701 10.892 29.085 1.00 72.12 207 PRO A N 1
ATOM 1452 C CA . PRO A 1 207 ? -16.583 10.175 28.468 1.00 72.12 207 PRO A CA 1
ATOM 1453 C C . PRO A 1 207 ? -16.932 9.631 27.077 1.00 72.12 207 PRO A C 1
ATOM 1455 O O . PRO A 1 207 ? -16.102 9.677 26.170 1.00 72.12 207 PRO A O 1
ATOM 1458 N N . ALA A 1 208 ? -18.175 9.174 26.885 1.00 73.75 208 ALA A N 1
ATOM 1459 C CA . ALA A 1 208 ? -18.663 8.710 25.588 1.00 73.75 208 ALA A CA 1
ATOM 1460 C C . ALA A 1 208 ? -18.725 9.864 24.575 1.00 73.75 208 ALA A C 1
ATOM 1462 O O . ALA A 1 208 ? -18.284 9.718 23.437 1.00 73.75 208 ALA A O 1
ATOM 1463 N N . LEU A 1 209 ? -19.194 11.041 25.005 1.00 75.69 209 LEU A N 1
ATOM 1464 C CA . LEU A 1 209 ? -19.200 12.241 24.168 1.00 75.69 209 LEU A CA 1
ATOM 1465 C C . LEU A 1 209 ? -17.778 12.679 23.794 1.00 75.69 209 LEU A C 1
ATOM 1467 O O . LEU A 1 209 ? -17.517 12.957 22.627 1.00 75.69 209 LEU A O 1
ATOM 1471 N N . VAL A 1 210 ? -16.837 12.676 24.741 1.00 77.56 210 VAL A N 1
ATOM 1472 C CA . VAL A 1 210 ? -15.432 13.039 24.475 1.00 77.56 210 VAL A CA 1
ATOM 1473 C C . VAL A 1 210 ? -14.768 12.078 23.482 1.00 77.56 210 VAL A C 1
ATOM 1475 O O . VAL A 1 210 ? -13.951 12.521 22.679 1.00 77.56 210 VAL A O 1
ATOM 1478 N N . ALA A 1 211 ? -15.134 10.794 23.475 1.00 72.06 211 ALA A N 1
ATOM 1479 C CA . ALA A 1 211 ? -14.624 9.834 22.494 1.00 72.06 211 ALA A CA 1
ATOM 1480 C C . ALA A 1 211 ? -15.184 10.068 21.076 1.00 72.06 211 ALA A C 1
ATOM 1482 O O . ALA A 1 211 ? -14.470 9.900 20.088 1.00 72.06 211 ALA A O 1
ATOM 1483 N N . VAL A 1 212 ? -16.450 10.480 20.966 1.00 73.94 212 VAL A N 1
ATOM 1484 C CA . VAL A 1 212 ? -17.159 10.623 19.683 1.00 73.94 212 VAL A CA 1
ATOM 1485 C C . VAL A 1 212 ? -16.929 11.988 19.020 1.00 73.94 212 VAL A C 1
ATOM 1487 O O . VAL A 1 212 ? -16.882 12.084 17.789 1.00 73.94 212 VAL A O 1
ATOM 1490 N N . VAL A 1 213 ? -16.761 13.053 19.808 1.00 79.38 213 VAL A N 1
ATOM 1491 C CA . VAL A 1 213 ? -16.635 14.433 19.305 1.00 79.38 213 VAL A CA 1
ATOM 1492 C C . VAL A 1 213 ? -15.468 14.610 18.319 1.00 79.38 213 VAL A C 1
ATOM 1494 O O . VAL A 1 213 ? -15.721 15.145 17.239 1.00 79.38 213 VAL A O 1
ATOM 1497 N N . PRO A 1 214 ? -14.231 14.139 18.581 1.00 71.75 214 PRO A N 1
ATOM 1498 C CA . PRO A 1 214 ? -13.114 14.319 17.649 1.00 71.75 214 PRO A CA 1
ATOM 1499 C C . PRO A 1 214 ? -13.326 13.629 16.292 1.00 71.75 214 PRO A C 1
ATOM 1501 O O . PRO A 1 214 ? -13.055 14.230 15.256 1.00 71.75 214 PRO A O 1
ATOM 1504 N N . SER A 1 215 ? -13.865 12.401 16.289 1.00 66.31 215 SER A N 1
ATOM 1505 C CA . SER A 1 215 ? -14.176 11.638 15.064 1.00 66.31 215 SER A CA 1
ATOM 1506 C C . SER A 1 215 ? -15.310 12.282 14.255 1.00 66.31 215 SER A C 1
ATOM 1508 O O . SER A 1 215 ? -15.288 12.313 13.022 1.00 66.31 215 SER A O 1
ATOM 1510 N N . THR A 1 216 ? -16.296 12.851 14.948 1.00 72.0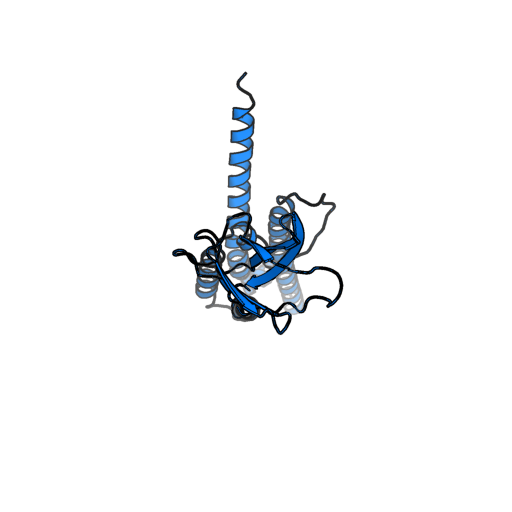0 216 THR A N 1
ATOM 1511 C CA . THR A 1 216 ? -17.411 13.550 14.301 1.00 72.00 216 THR A CA 1
ATOM 1512 C C . THR A 1 216 ? -16.955 14.891 13.729 1.00 72.00 216 THR A C 1
ATOM 1514 O O . THR A 1 216 ? -17.335 15.246 12.614 1.00 72.00 216 THR A O 1
ATOM 1517 N N . ALA A 1 217 ? -16.090 15.612 14.449 1.00 75.69 217 ALA A N 1
ATOM 1518 C CA . ALA A 1 217 ? -15.512 16.869 13.995 1.00 75.69 217 ALA A CA 1
ATOM 1519 C C . ALA A 1 217 ? -14.651 16.682 12.736 1.00 75.69 217 ALA A C 1
ATOM 1521 O O . ALA A 1 217 ? -14.820 17.444 11.788 1.00 75.69 217 ALA A O 1
ATOM 1522 N N . SER A 1 218 ? -13.790 15.657 12.680 1.00 70.06 218 SER A N 1
ATOM 1523 C CA . SER A 1 218 ? -12.977 15.369 11.486 1.00 70.06 218 SER A CA 1
ATOM 1524 C C . SER A 1 218 ? -13.823 14.955 10.275 1.00 70.06 218 SER A C 1
ATOM 1526 O O . SER A 1 218 ? -13.566 15.387 9.153 1.00 70.06 218 SER A O 1
ATOM 1528 N N . SER A 1 219 ? -14.883 14.175 10.492 1.00 68.50 219 SER A N 1
ATOM 1529 C CA . SER A 1 219 ? -15.820 13.801 9.423 1.00 68.50 219 SER A CA 1
ATOM 1530 C C . SER A 1 219 ? -16.590 15.019 8.897 1.00 68.50 219 SER A C 1
ATOM 1532 O O . SER A 1 219 ? -16.757 15.189 7.686 1.00 68.50 219 SER A O 1
ATOM 1534 N N . ALA A 1 220 ? -17.026 15.905 9.797 1.00 73.94 220 ALA A N 1
ATOM 1535 C CA . ALA A 1 220 ? -17.734 17.130 9.442 1.00 73.94 220 ALA A CA 1
ATOM 1536 C C . ALA A 1 220 ? -16.846 18.102 8.653 1.00 73.94 220 ALA A C 1
ATOM 1538 O O . ALA A 1 220 ? -17.295 18.652 7.645 1.00 73.94 220 ALA A O 1
ATOM 1539 N N . THR A 1 221 ? -15.584 18.288 9.056 1.00 75.56 221 THR A N 1
ATOM 1540 C CA . THR A 1 221 ? -14.644 19.153 8.325 1.00 75.56 221 THR A CA 1
ATOM 1541 C C . THR A 1 221 ? -14.342 18.615 6.929 1.00 75.56 221 THR A C 1
ATOM 1543 O O . THR A 1 221 ? -14.288 19.404 5.985 1.00 75.56 221 THR A O 1
ATOM 1546 N N . LEU A 1 222 ? -14.231 17.294 6.752 1.00 72.31 222 LEU A N 1
ATOM 1547 C CA . LEU A 1 222 ? -14.035 16.680 5.434 1.00 72.31 222 LEU A CA 1
ATOM 1548 C C . LEU A 1 222 ? -15.245 16.906 4.515 1.00 72.31 222 LEU A C 1
ATOM 1550 O O . LEU A 1 222 ? -15.080 17.295 3.355 1.00 72.31 222 LEU A O 1
ATOM 1554 N N . LEU A 1 223 ? -16.467 16.731 5.028 1.00 72.88 223 LEU A N 1
ATOM 1555 C CA . LEU A 1 223 ? -17.692 17.013 4.271 1.00 72.88 223 LEU A CA 1
ATOM 1556 C C . LEU A 1 223 ? -17.790 18.492 3.872 1.00 72.88 223 LEU A C 1
ATOM 1558 O O . LEU A 1 223 ? -18.099 18.794 2.719 1.00 72.88 223 LEU A O 1
ATOM 1562 N N . LEU A 1 224 ? -17.469 19.407 4.791 1.00 77.31 224 LEU A N 1
ATOM 1563 C CA . LEU A 1 224 ? -17.415 20.849 4.530 1.00 77.31 224 LEU A CA 1
ATOM 1564 C C . LEU A 1 224 ? -16.386 21.200 3.447 1.00 77.31 224 LEU A C 1
ATOM 1566 O O . LEU A 1 224 ? -16.697 21.957 2.527 1.00 77.31 224 LEU A O 1
ATOM 1570 N N . ALA A 1 225 ? -15.190 20.612 3.502 1.00 77.25 225 ALA A N 1
ATOM 1571 C CA . ALA A 1 225 ? -14.147 20.836 2.504 1.00 77.25 225 ALA A CA 1
ATOM 1572 C C . ALA A 1 225 ? -14.576 20.372 1.099 1.00 77.25 225 ALA A C 1
ATOM 1574 O O . ALA A 1 225 ? -14.319 21.057 0.105 1.00 77.25 225 ALA A O 1
ATOM 1575 N N . ARG A 1 226 ? -15.275 19.232 1.002 1.00 76.00 226 ARG A N 1
ATOM 1576 C CA . ARG A 1 226 ? -15.793 18.716 -0.277 1.00 76.00 226 ARG A CA 1
ATOM 1577 C C . ARG A 1 226 ? -16.961 19.541 -0.815 1.00 76.00 226 ARG A C 1
ATOM 1579 O O . ARG A 1 226 ? -16.998 19.810 -2.015 1.00 76.00 226 ARG A O 1
ATOM 1586 N N . LEU A 1 227 ? -17.864 20.000 0.054 1.00 82.62 227 LEU A N 1
ATOM 1587 C CA . LEU A 1 227 ? -18.935 20.930 -0.322 1.00 82.62 227 LEU A CA 1
ATOM 1588 C C . LEU A 1 227 ? -18.357 22.212 -0.929 1.00 82.62 227 LEU A C 1
ATOM 1590 O O . LEU A 1 227 ? -18.813 22.631 -1.993 1.00 82.62 227 LEU A O 1
ATOM 1594 N N . GLY A 1 228 ? -17.296 22.759 -0.326 1.00 81.88 228 GLY A N 1
ATOM 1595 C CA . GLY A 1 228 ? -16.567 23.910 -0.859 1.00 81.88 228 GLY A CA 1
ATOM 1596 C C . GLY A 1 228 ? -16.095 23.691 -2.296 1.00 81.88 228 GLY A C 1
ATOM 1597 O O . GLY A 1 228 ? -16.467 24.458 -3.180 1.00 81.88 228 GLY A O 1
ATOM 1598 N N . ARG A 1 229 ? -15.368 22.595 -2.562 1.00 78.88 229 ARG A N 1
ATOM 1599 C CA . ARG A 1 229 ? -14.873 22.271 -3.916 1.00 78.88 229 ARG A CA 1
ATOM 1600 C C . ARG A 1 229 ? -15.996 22.069 -4.935 1.00 78.88 229 ARG A C 1
ATOM 1602 O O . ARG A 1 229 ? -15.879 22.542 -6.062 1.00 78.88 229 ARG A O 1
ATOM 1609 N N . SER A 1 230 ? -17.092 21.417 -4.538 1.00 77.81 230 SER A N 1
ATOM 1610 C CA . SER A 1 230 ? -18.237 21.191 -5.431 1.00 77.81 230 SER A CA 1
ATOM 1611 C C . SER A 1 230 ? -18.916 22.495 -5.868 1.00 77.81 230 SER A C 1
ATOM 1613 O O . SER A 1 230 ? -19.348 22.612 -7.013 1.00 77.81 230 SER A O 1
ATOM 1615 N N . LEU A 1 231 ? -18.966 23.495 -4.982 1.00 80.75 231 LEU A N 1
ATOM 1616 C CA . LEU A 1 231 ? -19.521 24.815 -5.282 1.00 80.75 231 LEU A CA 1
ATOM 1617 C C . LEU A 1 231 ? -18.579 25.627 -6.176 1.00 80.75 231 LEU A C 1
ATOM 1619 O O . LEU A 1 231 ? -19.038 26.269 -7.117 1.00 80.75 231 LEU A O 1
ATOM 1623 N N . THR A 1 232 ? -17.265 25.560 -5.935 1.00 79.31 232 THR A N 1
ATOM 1624 C CA . THR A 1 232 ? -16.274 26.257 -6.770 1.00 79.31 232 THR A CA 1
ATOM 1625 C C . THR A 1 232 ? -16.261 25.722 -8.202 1.00 79.31 232 THR A C 1
ATOM 1627 O O . THR A 1 232 ? -16.242 26.507 -9.145 1.00 79.31 232 THR A O 1
ATOM 1630 N N . GLN A 1 233 ? -16.338 24.399 -8.380 1.00 77.56 233 GLN A N 1
ATOM 1631 C CA . GLN A 1 233 ? -16.391 23.781 -9.707 1.00 77.56 233 GLN A CA 1
ATOM 1632 C C . GLN A 1 233 ? -17.680 24.136 -10.460 1.00 77.56 233 GLN A C 1
ATOM 1634 O O . GLN A 1 233 ? -17.647 24.345 -11.668 1.00 77.56 233 GLN A O 1
ATOM 1639 N N . ARG A 1 234 ? -18.808 24.263 -9.750 1.00 82.06 234 ARG A N 1
ATOM 1640 C CA . ARG A 1 234 ? -20.084 24.651 -10.360 1.00 82.06 234 ARG A CA 1
ATOM 1641 C C . ARG A 1 234 ? -20.074 26.105 -10.853 1.00 82.06 234 ARG A C 1
ATOM 1643 O O . ARG A 1 234 ? -20.603 26.362 -11.925 1.00 82.06 234 ARG A O 1
ATOM 1650 N N . ASN A 1 235 ? -19.421 27.020 -10.130 1.00 78.44 235 ASN A N 1
ATOM 1651 C CA . ASN A 1 235 ? -19.281 28.418 -10.562 1.00 78.44 235 ASN A CA 1
ATOM 1652 C C . ASN A 1 235 ? -18.376 28.576 -11.796 1.00 78.44 235 ASN A C 1
ATOM 1654 O O . ASN A 1 235 ? -18.690 29.373 -12.668 1.00 78.44 235 ASN A O 1
ATOM 1658 N N . LEU A 1 236 ? -17.297 27.792 -11.911 1.00 79.25 236 LEU A N 1
ATOM 1659 C CA . LEU A 1 236 ? -16.395 27.849 -13.074 1.00 79.25 236 LEU A CA 1
ATOM 1660 C C . LEU A 1 236 ? -17.023 27.322 -14.370 1.00 79.25 236 LEU A C 1
ATOM 1662 O O . LEU A 1 236 ? -16.561 27.659 -15.453 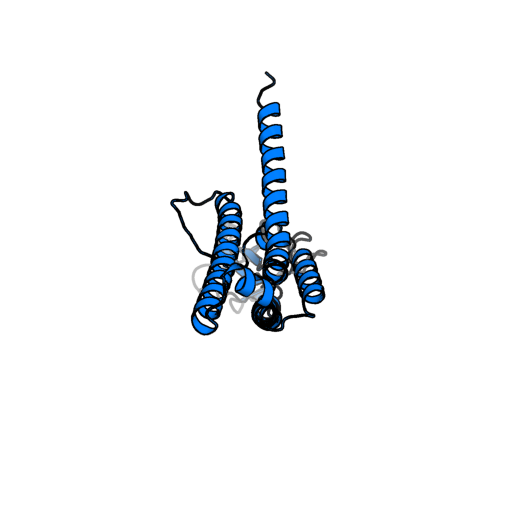1.00 79.25 236 LEU A O 1
ATOM 1666 N N . GLN A 1 237 ? -18.060 26.491 -14.276 1.00 79.25 237 GLN A N 1
ATOM 1667 C CA . GLN A 1 237 ? -18.724 25.912 -15.444 1.00 79.25 237 GLN A CA 1
ATOM 1668 C C . GLN A 1 237 ? -19.888 26.770 -15.965 1.00 79.25 237 GLN A C 1
ATOM 1670 O O . GLN A 1 237 ? -20.576 26.363 -16.900 1.00 79.25 237 GLN A O 1
ATOM 1675 N N . GLN A 1 238 ? -20.127 27.931 -15.350 1.00 80.25 238 GLN A N 1
ATOM 1676 C CA . GLN A 1 238 ? -21.290 28.777 -15.613 1.00 80.25 238 GLN A CA 1
ATOM 1677 C C . GLN A 1 238 ? -20.937 30.157 -16.195 1.00 80.25 238 GLN A C 1
ATOM 1679 O O . GLN A 1 238 ? -21.850 30.947 -16.425 1.00 80.25 238 GLN A O 1
ATOM 1684 N N . ASP A 1 239 ? -19.657 30.408 -16.490 1.00 62.06 239 ASP A N 1
ATOM 1685 C CA . ASP A 1 239 ? -19.202 31.559 -17.279 1.00 62.06 239 ASP A CA 1
ATOM 1686 C C . ASP A 1 239 ? -19.084 31.156 -18.770 1.00 62.06 239 ASP A C 1
ATOM 1688 O O . ASP A 1 239 ? -18.223 30.334 -19.100 1.00 62.06 239 ASP A O 1
ATOM 1692 N N . PRO A 1 240 ? -19.971 31.654 -19.658 1.00 66.88 240 PRO A N 1
ATOM 1693 C CA . PRO A 1 240 ? -19.927 31.416 -21.104 1.00 66.88 240 PRO A CA 1
ATOM 1694 C C . PRO A 1 240 ? -18.909 32.288 -21.854 1.00 66.88 240 PRO A C 1
ATOM 1696 O O . PRO A 1 240 ? -18.652 33.436 -21.423 1.00 66.88 240 PRO A O 1
#

Organism: Bodo saltans (NCBI:txid75058)